Protein 2LUG (pdb70)

B-factor: mean 50.01, std 0.32, range [49.2, 50.64]

Solvent-accessible surface area: 3226 Å² total; per-residue (Å²): 103,97,141,35,207,82,139,56,18,85,86,109,60,51,120,118,64,73,145,83,52,139,200,126,12,67,81,42,16,10,191,37,77,33,178,93

Nearest PDB structures (foldseek):
  2lug-assembly1_A  TM=1.029E+00  e=1.520E-06  Mus musculus
  2p5x-assembly2_B  TM=6.069E-01  e=7.262E+00  Homo sapiens

Foldseek 3Di:
DVLQVDDFDAQVVQVVVVVVPVDRGAFTRHPRGDPD

Secondary structure (DSSP, 8-state):
-B-SSS----HHHHHHHHHH-SSPPPPPB-TTTTT-

Sequence (36 aa):
SQHGRTQDENPVVHFFKNIVTPRTPPPSQGKGRGLSSQHGRTQDENPVVHFFKNIVTPRTPPPSQGKGRGLSSQHGRTQDENPVVHFFKNIVTPRTPPPSQGKGRGLSSQHGRTQDENPVVHFFKNIVTPRTPPPSQGKGRGLSSQHGRTQDENPVVHFFKNIVTPRTPPPSQGKGRGLSSQHGRTQDENPVVHFFKNIVTPRTPPPSQGKGRGLSSQHGRTQDENPVVHFFKNIVTPRTPPPSQGKGRGLSSQHGRTQDENPVVHFFKNIVTPRTPPPSQGKGRGLSSQHGRTQDENPVVHFFKNIVTPRTPPPSQGKGRGLSSQHGRTQDENPVVHFFKNIVTPRTPPPSQGKGRGLS

InterPro domains:
  IPR000548 Myelin basic protein [PF01669] (147-243)
  IPR000548 Myelin basic protein [PR00212] (149-160)
  IPR000548 Myelin basic protein [PR00212] (162-180)
  IPR000548 Myelin basic protein [PR00212] (210-234)
  IPR000548 Myelin basic protein [PS00569] (217-223)
  IPR000548 Myelin basic protein [PTHR11429] (1-240)

Structure (mmCIF, N/CA/C/O backbone):
data_2LUG
#
_entry.id   2LUG
#
loop_
_atom_site.group_PDB
_atom_site.id
_atom_site.type_symbol
_atom_site.label_atom_id
_atom_site.label_alt_id
_atom_site.label_comp_id
_atom_site.label_asym_id
_atom_site.label_entity_id
_atom_site.label_seq_id
_atom_site.pdbx_PDB_ins_code
_atom_site.Cartn_x
_atom_site.Cartn_y
_atom_site.Cartn_z
_atom_site.occupancy
_atom_site.B_iso_or_equiv
_atom_site.auth_seq_id
_atom_site.auth_comp_id
_atom_site.auth_asym_id
_atom_site.auth_atom_id
_atom_site.pdbx_PDB_model_num
ATOM 1 N N . SER A 1 1 ? 0.000 0.000 0.000 1.00 49.53 1 SER A N 1
ATOM 2 C CA . SER A 1 1 ? 0.766 1.240 0.000 1.00 50.07 1 SER A CA 1
ATOM 3 C C . SER A 1 1 ? -0.153 2.455 0.000 1.00 50.51 1 SER A C 1
ATOM 4 O O . SER A 1 1 ? -1.355 2.336 -0.234 1.00 49.49 1 SER A O 1
ATOM 12 N N . GLN A 1 2 ? 0.421 3.625 0.264 1.00 49.53 2 GLN A N 1
ATOM 13 C CA . GLN A 1 2 ? -0.354 4.857 0.343 1.00 50.07 2 GLN A CA 1
ATOM 14 C C . GLN A 1 2 ? -0.242 5.662 -0.945 1.00 50.51 2 GLN A C 1
ATOM 15 O O . GLN A 1 2 ? 0.686 5.469 -1.730 1.00 49.49 2 GLN A O 1
ATOM 29 N N . HIS A 1 3 ? -1.195 6.564 -1.158 1.00 49.53 3 HIS A N 1
ATOM 30 C CA . HIS A 1 3 ? -1.208 7.396 -2.355 1.00 50.07 3 HIS A CA 1
ATOM 31 C C . HIS A 1 3 ? -0.734 8.811 -2.047 1.00 50.51 3 HIS A C 1
ATOM 32 O O . HIS A 1 3 ? -0.990 9.340 -0.966 1.00 49.49 3 HIS A O 1
ATOM 46 N N . GLY A 1 4 ? -0.041 9.419 -3.004 1.00 49.53 4 GLY A N 1
ATOM 47 C CA . GLY A 1 4 ? 0.490 10.765 -2.828 1.00 49.98 4 GLY A CA 1
ATOM 48 C C . GLY A 1 4 ? 1.406 11.151 -3.982 1.00 50.51 4 GLY A C 1
ATOM 49 O O . GLY A 1 4 ? 1.368 10.538 -5.049 1.00 49.49 4 GLY A O 1
ATOM 53 N N . ARG A 1 5 ? 2.229 12.170 -3.762 1.00 49.53 5 ARG A N 1
ATOM 54 C CA . ARG A 1 5 ? 3.204 12.597 -4.759 1.00 50.07 5 ARG A CA 1
ATOM 55 C C . ARG A 1 5 ? 4.614 12.178 -4.366 1.00 50.51 5 ARG A C 1
ATOM 56 O O . ARG A 1 5 ? 5.596 12.654 -4.937 1.00 49.49 5 ARG A O 1
ATOM 77 N N . THR A 1 6 ? 4.709 11.283 -3.388 1.00 49.53 6 THR A N 1
ATOM 78 C CA . THR A 1 6 ? 6.001 10.843 -2.875 1.00 50.07 6 THR A CA 1
ATOM 79 C C . THR A 1 6 ? 6.407 9.505 -3.479 1.00 50.51 6 THR A C 1
ATOM 80 O O . THR A 1 6 ? 5.576 8.613 -3.650 1.00 49.49 6 THR A O 1
ATOM 91 N N . GLN A 1 7 ? 7.689 9.372 -3.800 1.00 49.53 7 GLN A N 1
ATOM 92 C CA . GLN A 1 7 ? 8.199 8.161 -4.432 1.00 50.07 7 GLN A CA 1
ATOM 93 C C . GLN A 1 7 ? 8.061 6.957 -3.508 1.00 50.51 7 GLN A C 1
ATOM 94 O O . GLN A 1 7 ? 8.291 7.058 -2.303 1.00 49.49 7 GLN A O 1
ATOM 108 N N . ASP A 1 8 ? 7.683 5.819 -4.080 1.00 49.53 8 ASP A N 1
ATOM 109 C CA . ASP A 1 8 ? 7.594 4.575 -3.324 1.00 50.07 8 ASP A CA 1
ATOM 110 C C . ASP A 1 8 ? 8.835 4.360 -2.468 1.00 50.51 8 ASP A C 1
ATOM 111 O O . ASP A 1 8 ? 9.922 4.102 -2.986 1.00 49.49 8 ASP A O 1
ATOM 120 N N . GLU A 1 9 ? 8.667 4.469 -1.154 1.00 49.53 9 GLU A N 1
ATOM 121 C CA . GLU A 1 9 ? 9.776 4.293 -0.223 1.00 50.07 9 GLU A CA 1
ATOM 122 C C . GLU A 1 9 ? 10.155 2.824 -0.090 1.00 50.51 9 GLU A C 1
ATOM 123 O O . GLU A 1 9 ? 9.298 1.969 0.132 1.00 49.49 9 GLU A O 1
ATOM 135 N N . ASN A 1 10 ? 11.445 2.537 -0.227 1.00 49.53 10 ASN A N 1
ATOM 136 C CA . ASN A 1 10 ? 11.951 1.181 -0.050 1.00 50.07 10 ASN A CA 1
ATOM 137 C C . ASN A 1 10 ? 12.000 0.799 1.424 1.00 50.51 10 ASN A C 1
ATOM 138 O O . ASN A 1 10 ? 12.202 1.651 2.289 1.00 49.49 10 ASN A O 1
ATOM 149 N N . PRO A 1 11 ? 11.813 -0.486 1.703 1.00 49.71 11 PRO A N 1
ATOM 150 C CA . PRO A 1 11 ? 11.886 -0.992 3.069 1.00 50.02 11 PRO A CA 1
ATOM 151 C C . PRO A 1 11 ? 13.279 -0.796 3.654 1.00 50.51 11 PRO A C 1
ATOM 152 O O . PRO A 1 11 ? 13.440 -0.661 4.867 1.00 49.49 11 PRO A O 1
ATOM 163 N N . VAL A 1 12 ? 14.284 -0.783 2.785 1.00 49.53 12 VAL A N 1
ATOM 164 C CA . VAL A 1 12 ? 15.653 -0.503 3.201 1.00 50.07 12 VAL A CA 1
ATOM 165 C C . VAL A 1 12 ? 15.813 0.951 3.628 1.00 50.51 12 VAL A C 1
ATOM 166 O O . VAL A 1 12 ? 16.471 1.246 4.625 1.00 49.49 12 VAL A O 1
ATOM 179 N N . VAL A 1 13 ? 15.208 1.856 2.866 1.00 49.53 13 VAL A N 1
ATOM 180 C CA . VAL A 1 13 ? 15.188 3.269 3.224 1.00 50.07 13 VAL A CA 1
ATOM 181 C C . VAL A 1 13 ? 14.413 3.499 4.515 1.00 50.51 13 VAL A C 1
ATOM 182 O O . VAL A 1 13 ? 14.810 4.308 5.354 1.00 49.49 13 VAL A O 1
ATOM 195 N N . HIS A 1 14 ? 13.304 2.782 4.670 1.00 49.53 14 HIS A N 1
ATOM 196 C CA . HIS A 1 14 ? 12.522 2.838 5.899 1.00 50.07 14 HIS A CA 1
ATOM 197 C C . HIS A 1 14 ? 13.361 2.436 7.105 1.00 50.51 14 HIS A C 1
ATOM 198 O O . HIS A 1 14 ? 13.322 3.092 8.146 1.00 49.49 14 HIS A O 1
ATOM 212 N N . PHE A 1 15 ? 14.119 1.356 6.958 1.00 49.53 15 PHE A N 1
ATOM 213 C CA . PHE A 1 15 ? 14.996 0.884 8.024 1.00 50.07 15 PHE A CA 1
ATOM 214 C C . PHE A 1 15 ? 16.078 1.909 8.340 1.00 50.51 15 PHE A C 1
ATOM 215 O O . PHE A 1 15 ? 16.388 2.159 9.505 1.00 49.49 15 PHE A O 1
ATOM 232 N N . PHE A 1 16 ? 16.650 2.499 7.296 1.00 49.53 16 PHE A N 1
ATOM 233 C CA . PHE A 1 16 ? 17.618 3.577 7.461 1.00 50.07 16 PHE A CA 1
ATOM 234 C C . PHE A 1 16 ? 17.039 4.714 8.293 1.00 50.51 16 PHE A C 1
ATOM 235 O O . PHE A 1 16 ? 17.670 5.188 9.238 1.00 49.49 16 PHE A O 1
ATOM 252 N N . LYS A 1 17 ? 15.835 5.148 7.937 1.00 49.53 17 LYS A N 1
ATOM 253 C CA . LYS A 1 17 ? 15.176 6.243 8.639 1.00 50.07 17 LYS A CA 1
ATOM 254 C C . LYS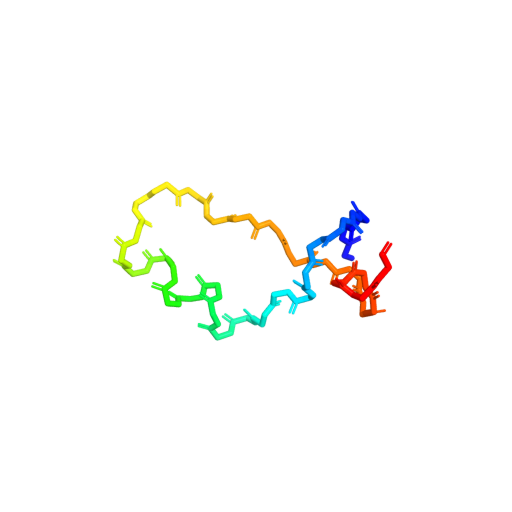 A 1 17 ? 14.857 5.861 10.078 1.00 50.51 17 LYS A C 1
ATOM 255 O O . LYS A 1 17 ? 14.861 6.709 10.971 1.00 49.49 17 LYS A O 1
ATOM 274 N N . ASN A 1 18 ? 14.582 4.580 10.298 1.00 49.53 18 ASN A N 1
ATOM 275 C CA . ASN A 1 18 ? 14.383 4.059 11.646 1.00 50.07 18 ASN A CA 1
ATOM 276 C C . ASN A 1 18 ? 15.630 4.250 12.499 1.00 50.51 18 ASN A C 1
ATOM 277 O O . ASN A 1 18 ? 15.540 4.497 13.702 1.00 49.49 18 ASN A O 1
ATOM 288 N N . ILE A 1 19 ? 16.795 4.133 11.870 1.00 49.53 19 ILE A N 1
ATOM 289 C CA . ILE A 1 19 ? 18.063 4.230 12.582 1.00 50.07 19 ILE A CA 1
ATOM 290 C C . ILE A 1 19 ? 18.405 5.679 12.905 1.00 50.51 19 ILE A C 1
ATOM 291 O O . ILE A 1 19 ? 18.817 5.996 14.021 1.00 49.49 19 ILE A O 1
ATOM 307 N N . VAL A 1 20 ? 18.231 6.556 11.921 1.00 49.53 20 VAL A N 1
ATOM 308 C CA . VAL A 1 20 ? 18.751 7.915 12.006 1.00 50.07 20 VAL A CA 1
ATOM 309 C C . VAL A 1 20 ? 17.682 8.884 12.495 1.00 50.51 20 VAL A C 1
ATOM 310 O O . VAL A 1 20 ? 17.988 9.996 12.925 1.00 49.49 20 VAL A O 1
ATOM 323 N N . THR A 1 21 ? 16.426 8.455 12.426 1.00 49.53 21 THR A N 1
ATOM 324 C CA . THR A 1 21 ? 15.308 9.289 12.852 1.00 50.07 21 THR A CA 1
ATOM 325 C C . THR A 1 21 ? 14.429 8.559 13.860 1.00 50.51 21 THR A C 1
ATOM 326 O O . THR A 1 21 ? 13.875 7.501 13.563 1.00 49.49 21 THR A O 1
ATOM 337 N N . PRO A 1 22 ? 14.306 9.131 15.053 1.00 49.71 22 PRO A N 1
ATOM 338 C CA . PRO A 1 22 ? 13.535 8.511 16.123 1.00 50.02 22 PRO A CA 1
ATOM 339 C C . PRO A 1 22 ? 12.040 8.583 15.839 1.00 50.51 22 PRO A C 1
ATOM 340 O O . PRO A 1 22 ? 11.264 7.765 16.331 1.00 49.49 22 PRO A O 1
ATOM 351 N N . ARG A 1 23 ? 11.642 9.568 15.041 1.00 49.53 23 ARG A N 1
ATOM 352 C CA . ARG A 1 23 ? 10.249 9.712 14.637 1.00 50.07 23 ARG A CA 1
ATOM 353 C C . ARG A 1 23 ? 9.877 8.696 13.566 1.00 50.51 23 ARG A C 1
ATOM 354 O O . ARG A 1 23 ? 10.661 8.424 12.656 1.00 49.49 23 ARG A O 1
ATOM 375 N N . THR A 1 24 ? 8.677 8.136 13.678 1.00 49.53 24 THR A N 1
ATOM 376 C CA . THR A 1 24 ? 8.221 7.109 12.750 1.00 50.07 24 THR A CA 1
ATOM 377 C C . THR A 1 24 ? 8.271 7.606 11.311 1.00 50.51 24 THR A C 1
ATOM 378 O O . THR A 1 24 ? 7.584 8.562 10.949 1.00 49.49 24 THR A O 1
ATOM 389 N N . PRO A 1 25 ? 9.088 6.952 10.492 1.00 49.71 25 PRO A N 1
ATOM 390 C CA . PRO A 1 25 ? 9.207 7.307 9.083 1.00 50.02 25 PRO A CA 1
ATOM 391 C C . PRO A 1 25 ? 7.867 7.182 8.369 1.00 50.51 25 PRO A C 1
ATOM 392 O O . PRO A 1 25 ? 6.983 6.448 8.812 1.00 49.49 25 PRO A O 1
ATOM 403 N N . PRO A 1 26 ? 7.723 7.902 7.262 1.00 49.71 26 PRO A N 1
ATOM 404 C CA . PRO A 1 26 ? 6.490 7.874 6.485 1.00 50.02 26 PRO A CA 1
ATOM 405 C C . PRO A 1 26 ? 6.280 6.513 5.833 1.00 50.51 26 PRO A C 1
ATOM 406 O O . PRO A 1 26 ? 7.236 5.776 5.590 1.00 49.49 26 PRO A O 1
ATOM 417 N N . PRO A 1 27 ? 5.024 6.184 5.553 1.00 49.71 27 PRO A N 1
ATOM 418 C CA . PRO A 1 27 ? 4.683 4.897 4.959 1.00 50.02 27 PRO A CA 1
ATOM 419 C C . PRO A 1 27 ? 5.103 4.837 3.496 1.00 50.51 27 PRO A C 1
ATOM 420 O O . PRO A 1 27 ? 5.283 5.869 2.849 1.00 49.49 27 PRO A O 1
ATOM 431 N N . SER A 1 28 ? 5.257 3.622 2.979 1.00 49.53 28 SER A N 1
ATOM 432 C CA . SER A 1 28 ? 5.621 3.425 1.581 1.00 50.07 28 SER A CA 1
ATOM 433 C C . SER A 1 28 ? 4.487 3.839 0.653 1.00 50.51 28 SER A C 1
ATOM 434 O O . SER A 1 28 ? 3.312 3.650 0.970 1.00 49.49 28 SER A O 1
ATOM 442 N N . GLN A 1 29 ? 4.844 4.405 -0.495 1.00 49.53 29 GLN A N 1
ATOM 443 C CA . GLN A 1 29 ? 3.856 4.909 -1.441 1.00 50.07 29 GLN A CA 1
ATOM 444 C C . GLN A 1 29 ? 3.716 3.980 -2.639 1.00 50.51 29 GLN A C 1
ATOM 445 O O . GLN A 1 29 ? 4.588 3.151 -2.899 1.00 49.49 29 GLN A O 1
ATOM 459 N N . GLY A 1 30 ? 2.614 4.122 -3.367 1.00 49.53 30 GLY A N 1
ATOM 460 C CA . GLY A 1 30 ? 2.387 3.340 -4.576 1.00 49.98 30 GLY A CA 1
ATOM 461 C C . GLY A 1 30 ? 3.482 3.588 -5.606 1.00 50.51 30 GLY A C 1
ATOM 462 O O . GLY A 1 30 ? 4.034 4.686 -5.687 1.00 49.49 30 GLY A O 1
ATOM 466 N N . LYS A 1 31 ? 3.793 2.562 -6.390 1.00 49.53 31 LYS A N 1
ATOM 467 C CA . LYS A 1 31 ? 4.812 2.671 -7.427 1.00 50.07 31 LYS A CA 1
ATOM 468 C C . LYS A 1 31 ? 4.391 3.656 -8.511 1.00 50.51 31 LYS A C 1
ATOM 469 O O . LYS A 1 31 ? 3.352 3.486 -9.148 1.00 49.49 31 LYS A O 1
ATOM 488 N N . GLY A 1 32 ? 5.205 4.686 -8.715 1.00 49.53 32 GLY A N 1
ATOM 489 C CA . GLY A 1 32 ? 4.940 5.679 -9.750 1.00 49.98 32 GLY A CA 1
ATOM 490 C C . GLY A 1 32 ? 4.329 6.942 -9.158 1.00 50.51 32 GLY A C 1
ATOM 491 O O . GLY A 1 32 ? 4.119 7.930 -9.862 1.00 49.49 32 GLY A O 1
ATOM 495 N N . ARG A 1 33 ? 4.044 6.904 -7.861 1.00 49.53 33 ARG A N 1
ATOM 496 C CA . ARG A 1 33 ? 3.465 8.050 -7.170 1.00 50.07 33 ARG A CA 1
ATOM 497 C C . ARG A 1 33 ? 4.452 9.208 -7.102 1.00 50.51 33 ARG A C 1
ATOM 498 O O . ARG A 1 33 ? 4.055 10.373 -7.070 1.00 49.49 33 ARG A O 1
ATOM 519 N N . GLY A 1 34 ? 5.740 8.882 -7.079 1.00 49.53 34 GLY A N 1
ATOM 520 C CA . GLY A 1 34 ? 6.787 9.896 -7.057 1.00 49.98 34 GLY A CA 1
ATOM 521 C C . GLY A 1 34 ? 6.785 10.718 -8.339 1.00 50.51 34 GLY A C 1
ATOM 522 O O . GLY A 1 34 ? 7.022 11.926 -8.313 1.00 49.49 34 GLY A O 1
ATOM 526 N N . LEU A 1 35 ? 6.516 10.057 -9.460 1.00 49.53 35 LEU A N 1
ATOM 527 C CA . LEU A 1 35 ? 6.466 10.730 -10.752 1.00 50.07 35 LEU A CA 1
ATOM 528 C C . LEU A 1 35 ? 5.134 11.443 -10.950 1.00 50.51 35 LEU A C 1
ATOM 529 O O . LEU A 1 35 ? 5.068 12.482 -11.607 1.00 49.49 35 LEU A O 1
ATOM 545 N N . SER A 1 36 ? 4.076 10.879 -10.379 1.00 49.53 36 SER A N 1
ATOM 546 C CA . SER A 1 36 ? 2.750 11.480 -10.459 1.00 50.07 36 SER A CA 1
ATOM 547 C C . SER A 1 36 ? 2.738 12.872 -9.839 1.00 50.51 36 SER A C 1
ATOM 548 O O . SER A 1 36 ? 1.705 13.541 -9.813 1.00 49.49 36 SER A O 1
ATOM 556 N N . SER A 1 1 ? 9.216 12.176 13.462 1.00 49.53 1 SER A N 2
ATOM 557 C CA . SER A 1 1 ? 9.447 11.390 12.257 1.00 50.07 1 SER A CA 2
ATOM 558 C C . SER A 1 1 ? 8.296 10.427 11.998 1.00 50.51 1 SER A C 2
ATOM 559 O O . SER A 1 1 ? 8.082 9.481 12.755 1.00 49.49 1 SER A O 2
ATOM 567 N N . GLN A 1 2 ? 7.556 10.674 10.921 1.00 49.53 2 GLN A N 2
ATOM 568 C CA . GLN A 1 2 ? 6.432 9.822 10.553 1.00 50.07 2 GLN A CA 2
ATOM 569 C C . GLN A 1 2 ? 6.830 8.817 9.481 1.00 50.51 2 GLN A C 2
ATOM 570 O O . GLN A 1 2 ? 7.814 9.013 8.767 1.00 49.49 2 GLN A O 2
ATOM 584 N N . HIS A 1 3 ? 6.059 7.740 9.370 1.00 49.53 3 HIS A N 2
ATOM 585 C CA . HIS A 1 3 ? 6.370 6.669 8.431 1.00 50.07 3 HIS A CA 2
ATOM 586 C C . HIS A 1 3 ? 6.246 7.146 6.991 1.00 50.51 3 HIS A C 2
ATOM 587 O O . HIS A 1 3 ? 5.298 7.848 6.639 1.00 49.49 3 HIS A O 2
ATOM 601 N N . GLY A 1 4 ? 7.209 6.762 6.160 1.00 49.53 4 GLY A N 2
ATOM 602 C CA . GLY A 1 4 ? 7.240 7.197 4.769 1.00 49.98 4 GLY A CA 2
ATOM 603 C C . GLY A 1 4 ? 6.294 6.368 3.911 1.00 50.51 4 GLY A C 2
ATOM 604 O O . GLY A 1 4 ? 5.431 5.660 4.428 1.00 49.49 4 GLY A O 2
ATOM 608 N N . ARG A 1 5 ? 6.460 6.462 2.596 1.00 49.53 5 ARG A N 2
ATOM 609 C CA . ARG A 1 5 ? 5.588 5.760 1.661 1.00 50.07 5 ARG A CA 2
ATOM 610 C C . ARG A 1 5 ? 6.223 4.461 1.184 1.00 50.51 5 ARG A C 2
ATOM 611 O O . ARG A 1 5 ? 7.358 4.451 0.710 1.00 49.49 5 ARG A O 2
ATOM 632 N N . THR A 1 6 ? 5.484 3.364 1.314 1.00 49.53 6 THR A N 2
ATOM 633 C CA . THR A 1 6 ? 6.016 2.041 1.008 1.00 50.07 6 THR A CA 2
ATOM 634 C C . THR A 1 6 ? 6.066 1.802 -0.495 1.00 50.51 6 THR A C 2
ATOM 635 O O . THR A 1 6 ? 6.758 0.899 -0.967 1.00 49.49 6 THR A O 2
ATOM 646 N N . GLN A 1 7 ? 5.329 2.615 -1.245 1.00 49.53 7 GLN A N 2
ATOM 647 C CA . GLN A 1 7 ? 5.279 2.485 -2.696 1.00 50.07 7 GLN A CA 2
ATOM 648 C C . GLN A 1 7 ? 6.437 3.222 -3.355 1.00 50.51 7 GLN A C 2
ATOM 649 O O . GLN A 1 7 ? 6.984 2.767 -4.360 1.00 49.49 7 GLN A O 2
ATOM 663 N N . ASP A 1 8 ? 6.806 4.365 -2.785 1.00 49.53 8 ASP A N 2
ATOM 664 C CA . ASP A 1 8 ? 7.865 5.194 -3.347 1.00 50.07 8 ASP A CA 2
ATOM 665 C C . ASP A 1 8 ? 9.206 4.895 -2.690 1.00 50.51 8 ASP A C 2
ATOM 66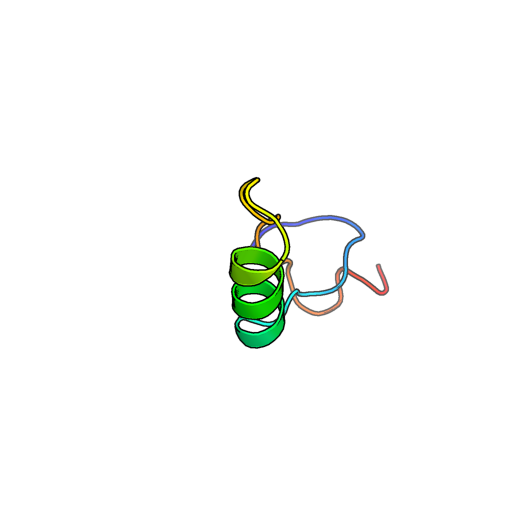6 O O . ASP A 1 8 ? 10.255 4.991 -3.327 1.00 49.49 8 ASP A O 2
ATOM 675 N N . GLU A 1 9 ? 9.165 4.536 -1.412 1.00 49.53 9 GLU A N 2
ATOM 676 C CA . GLU A 1 9 ? 10.382 4.310 -0.640 1.00 50.07 9 GLU A CA 2
ATOM 677 C C . GLU A 1 9 ? 10.562 2.832 -0.317 1.00 50.51 9 GLU A C 2
ATOM 678 O O . GLU A 1 9 ? 9.612 2.152 0.071 1.00 49.49 9 GLU A O 2
ATOM 690 N N . ASN A 1 10 ? 11.787 2.342 -0.477 1.00 49.53 10 ASN A N 2
ATOM 691 C CA . ASN A 1 10 ? 12.107 0.958 -0.147 1.00 50.07 10 ASN A CA 2
ATOM 692 C C . ASN A 1 10 ? 12.027 0.717 1.354 1.00 50.51 10 ASN A C 2
ATOM 693 O O . ASN A 1 10 ? 12.269 1.624 2.152 1.00 49.49 10 ASN A O 2
ATOM 704 N N . PRO A 1 11 ? 11.687 -0.510 1.735 1.00 49.71 11 PRO A N 2
ATOM 705 C CA . PRO A 1 11 ? 11.679 -0.902 3.139 1.00 50.02 11 PRO A CA 2
ATOM 706 C C . PRO A 1 11 ? 13.071 -0.800 3.748 1.00 50.51 11 PRO A C 2
ATOM 707 O O . PRO A 1 11 ? 13.220 -0.648 4.960 1.00 49.49 11 PRO A O 2
ATOM 718 N N . VAL A 1 12 ? 14.091 -0.885 2.900 1.00 49.53 12 VAL A N 2
ATOM 719 C CA . VAL A 1 12 ? 15.465 -0.659 3.328 1.00 50.07 12 VAL A CA 2
ATOM 720 C C . VAL A 1 12 ? 15.698 0.805 3.682 1.00 50.51 12 VAL A C 2
ATOM 721 O O . VAL A 1 12 ? 16.387 1.116 4.654 1.00 49.49 12 VAL A O 2
ATOM 734 N N . VAL A 1 13 ? 15.119 1.700 2.889 1.00 49.53 13 VAL A N 2
ATOM 735 C CA . VAL A 1 13 ? 15.165 3.127 3.181 1.00 50.07 13 VAL A CA 2
ATOM 736 C C . VAL A 1 13 ? 14.468 3.442 4.499 1.00 50.51 13 VAL A C 2
ATOM 737 O O . VAL A 1 13 ? 14.964 4.233 5.301 1.00 49.49 13 VAL A O 2
ATOM 750 N N . HIS A 1 14 ? 13.315 2.818 4.716 1.00 49.53 14 HIS A N 2
ATOM 751 C CA . HIS A 1 14 ? 12.586 2.972 5.969 1.00 50.07 14 HIS A CA 2
ATOM 752 C C . HIS A 1 14 ? 13.395 2.445 7.146 1.00 50.51 14 HIS A C 2
ATOM 753 O O . HIS A 1 14 ? 13.403 3.042 8.223 1.00 49.49 14 HIS A O 2
ATOM 767 N N . PHE A 1 15 ? 14.077 1.325 6.935 1.00 49.53 15 PHE A N 2
ATOM 768 C CA . PHE A 1 15 ? 14.979 0.775 7.940 1.00 50.07 15 PHE A CA 2
ATOM 769 C C . PHE A 1 15 ? 16.071 1.772 8.305 1.00 50.51 15 PHE A C 2
ATOM 770 O O . PHE A 1 15 ? 16.383 1.965 9.480 1.00 49.49 15 PHE A O 2
ATOM 787 N N . PHE A 1 16 ? 16.651 2.405 7.290 1.00 49.53 16 PHE A N 2
ATOM 788 C CA . PHE A 1 16 ? 17.686 3.409 7.503 1.00 50.07 16 PHE A CA 2
ATOM 789 C C . PHE A 1 16 ? 17.138 4.615 8.254 1.00 50.51 16 PHE A C 2
ATOM 790 O O . PHE A 1 16 ? 17.824 5.200 9.093 1.00 49.49 16 PHE A O 2
ATOM 807 N N . LYS A 1 17 ? 15.898 4.983 7.949 1.00 49.53 17 LYS A N 2
ATOM 808 C CA . LYS A 1 17 ? 15.241 6.097 8.622 1.00 50.07 17 LYS A CA 2
ATOM 809 C C . LYS A 1 17 ? 14.898 5.743 10.063 1.00 50.51 17 LYS A C 2
ATOM 810 O O . LYS A 1 17 ? 14.836 6.617 10.929 1.00 49.49 17 LYS A O 2
ATOM 829 N N . ASN A 1 18 ? 14.673 4.458 10.315 1.00 49.53 18 ASN A N 2
ATOM 830 C CA . ASN A 1 18 ? 14.402 3.978 11.664 1.00 50.07 18 ASN A CA 2
ATOM 831 C C . ASN A 1 18 ? 15.673 3.944 12.502 1.00 50.51 18 ASN A C 2
ATOM 832 O O . ASN A 1 18 ? 15.625 3.734 13.715 1.00 49.49 18 ASN A O 2
ATOM 843 N N . ILE A 1 19 ? 16.812 4.152 11.850 1.00 49.53 19 ILE A N 2
ATOM 844 C CA . ILE A 1 19 ? 18.091 4.229 12.546 1.00 50.07 19 ILE A CA 2
ATOM 845 C C . ILE A 1 19 ? 18.411 5.661 12.954 1.00 50.51 19 ILE A C 2
ATOM 846 O O . ILE A 1 19 ? 18.828 5.917 14.084 1.00 49.49 19 ILE A O 2
ATOM 862 N N . VAL A 1 20 ? 18.212 6.594 12.029 1.00 49.53 20 VAL A N 2
ATOM 863 C CA . VAL A 1 20 ? 18.624 7.977 12.234 1.00 50.07 20 VAL A CA 2
ATOM 864 C C . VAL A 1 20 ? 17.535 8.778 12.935 1.00 50.51 20 VAL A C 2
ATOM 865 O O . VAL A 1 20 ? 17.803 9.825 13.524 1.00 49.49 20 VAL A O 2
ATOM 878 N N . THR A 1 21 ? 16.305 8.280 12.867 1.00 49.53 21 THR A N 2
ATOM 879 C CA . THR A 1 21 ? 15.208 8.840 13.648 1.00 50.07 21 THR A CA 2
ATOM 880 C C . THR A 1 21 ? 14.477 7.754 14.427 1.00 50.51 21 THR A C 2
ATOM 881 O O . THR A 1 21 ? 14.614 6.567 14.133 1.00 49.49 21 THR A O 2
ATOM 892 N N . PRO A 1 22 ? 13.699 8.168 15.421 1.00 49.71 22 PRO A N 2
ATOM 893 C CA . PRO A 1 22 ? 12.921 7.233 16.225 1.00 50.02 22 PRO A CA 2
ATOM 894 C C . PRO A 1 22 ? 12.052 6.342 15.348 1.00 50.51 22 PRO A C 2
ATOM 895 O O . PRO A 1 22 ? 11.580 6.764 14.292 1.00 49.49 22 PRO A O 2
ATOM 906 N N . ARG A 1 23 ? 11.844 5.106 15.790 1.00 49.53 23 ARG A N 2
ATOM 907 C CA . ARG A 1 23 ? 11.081 4.134 15.016 1.00 50.07 23 ARG A CA 2
ATOM 908 C C . ARG A 1 23 ? 9.801 4.750 14.466 1.00 50.51 23 ARG A C 2
ATOM 909 O O . ARG A 1 23 ? 9.034 5.371 15.201 1.00 49.49 23 ARG A O 2
ATOM 930 N N . THR A 1 24 ? 9.576 4.574 13.167 1.00 49.53 24 THR A N 2
ATOM 931 C CA . THR A 1 24 ? 8.353 5.048 12.531 1.00 50.07 24 THR A CA 2
ATOM 932 C C . THR A 1 24 ? 7.220 4.045 12.700 1.00 50.51 24 THR A C 2
ATOM 933 O O . THR A 1 24 ? 7.457 2.850 12.876 1.00 49.49 24 THR A O 2
ATOM 944 N N . PRO A 1 25 ? 5.987 4.538 12.647 1.00 49.71 25 PRO A N 2
ATOM 945 C CA . PRO A 1 25 ? 4.814 3.692 12.834 1.00 50.02 25 PRO A CA 2
ATOM 946 C C . PRO A 1 25 ? 4.577 2.804 11.619 1.00 50.51 25 PRO A C 2
ATOM 947 O O . PRO A 1 25 ? 5.177 3.006 10.563 1.00 49.49 25 PRO A O 2
ATOM 958 N N . PRO A 1 26 ? 3.697 1.822 11.774 1.00 49.71 26 PRO A N 2
ATOM 959 C CA . PRO A 1 26 ? 3.313 0.954 10.666 1.00 50.02 26 PRO A CA 2
ATOM 960 C C . PRO A 1 26 ? 2.731 1.760 9.512 1.00 50.51 26 PRO A C 2
ATOM 961 O O . PRO A 1 26 ? 2.277 2.888 9.698 1.00 49.49 26 PRO A O 2
ATOM 972 N N . PRO A 1 27 ? 2.745 1.172 8.321 1.00 49.71 27 PRO A N 2
ATOM 973 C CA . PRO A 1 27 ? 2.137 1.797 7.152 1.00 50.02 27 PRO A CA 2
ATOM 974 C C . PRO A 1 27 ? 0.697 2.205 7.431 1.00 50.51 27 PRO A C 2
ATOM 975 O O . PRO A 1 27 ? -0.020 1.524 8.165 1.00 49.49 27 PRO A O 2
ATOM 986 N N . SER A 1 28 ? 0.279 3.322 6.845 1.00 49.53 28 SER A N 2
ATOM 987 C CA . SER A 1 28 ? -1.069 3.837 7.051 1.00 50.07 28 SER A CA 2
ATOM 988 C C . SER A 1 28 ? -2.006 3.392 5.935 1.00 50.51 28 SER A C 2
ATOM 989 O O . SER A 1 28 ? -1.693 3.536 4.753 1.00 49.49 28 SER A O 2
ATOM 997 N N . GLN A 1 29 ? -3.157 2.850 6.317 1.00 49.53 29 GLN A N 2
ATOM 998 C CA . GLN A 1 29 ? -4.126 2.349 5.350 1.00 50.07 29 GLN A CA 2
ATOM 999 C C . GLN A 1 29 ? -4.864 3.492 4.666 1.00 50.51 29 GLN A C 2
ATOM 1000 O O . GLN A 1 29 ? -5.475 4.333 5.327 1.00 49.49 29 GLN A O 2
ATOM 1014 N N . GLY A 1 30 ? -4.806 3.518 3.340 1.00 49.53 30 GLY A N 2
ATOM 1015 C CA . GLY A 1 30 ? -5.549 4.500 2.558 1.00 49.98 30 GLY A CA 2
ATOM 1016 C C . GLY A 1 30 ? -4.802 5.825 2.484 1.00 50.51 30 GLY A C 2
ATOM 1017 O O . GLY A 1 30 ? -5.400 6.873 2.241 1.00 49.49 30 GLY A O 2
ATOM 1021 N N . LYS A 1 31 ? -3.491 5.773 2.694 1.00 49.53 31 LYS A N 2
ATOM 1022 C CA . LYS A 1 31 ? -2.661 6.971 2.660 1.00 50.07 31 LYS A CA 2
ATOM 1023 C C . LYS A 1 31 ? -1.590 6.868 1.582 1.00 50.51 31 LYS A C 2
ATOM 1024 O O . LYS A 1 31 ? -0.580 7.572 1.627 1.00 49.49 31 LYS A O 2
ATOM 1043 N N . GLY A 1 32 ? -1.815 5.987 0.613 1.00 49.53 32 GLY A N 2
ATOM 1044 C CA . GLY A 1 32 ? -0.910 5.847 -0.520 1.00 49.98 32 GLY A CA 2
ATOM 1045 C C . GLY A 1 32 ? 0.100 4.732 -0.285 1.00 50.51 32 GLY A C 2
ATOM 1046 O O . GLY A 1 32 ? 0.917 4.425 -1.154 1.00 49.49 32 GLY A O 2
ATOM 1050 N N . ARG A 1 33 ? 0.041 4.127 0.898 1.00 49.53 33 ARG A N 2
ATOM 1051 C CA . ARG A 1 33 ? 0.976 3.070 1.265 1.00 50.07 33 ARG A CA 2
ATOM 1052 C C . ARG A 1 33 ? 0.571 1.738 0.647 1.00 50.51 33 ARG A C 2
ATOM 1053 O O . ARG A 1 33 ? 1.409 0.865 0.424 1.00 49.49 33 ARG A O 2
ATOM 1074 N N . GLY A 1 34 ? -0.721 1.587 0.373 1.00 49.53 34 GLY A N 2
ATOM 1075 C CA . GLY A 1 34 ? -1.229 0.392 -0.290 1.00 49.98 34 GLY A CA 2
ATOM 1076 C C . GLY A 1 34 ? -1.502 -0.721 0.713 1.00 50.51 34 GLY A C 2
ATOM 1077 O O . GLY A 1 34 ? -1.653 -1.884 0.339 1.00 49.49 34 GLY A O 2
ATOM 1081 N N . LEU A 1 35 ? -1.564 -0.358 1.990 1.00 49.53 35 LEU A N 2
ATOM 1082 C CA . LEU A 1 35 ? -1.824 -1.325 3.050 1.00 50.07 35 LEU A CA 2
ATOM 1083 C C . LEU A 1 35 ? -3.241 -1.876 2.958 1.00 50.51 35 LEU A C 2
ATOM 1084 O O . LEU A 1 35 ? -4.214 -1.123 3.008 1.00 49.49 35 LEU A O 2
ATOM 1100 N N . SER A 1 36 ? -3.352 -3.193 2.822 1.00 49.53 36 SER A N 2
ATOM 1101 C CA . SER A 1 36 ? -4.650 -3.847 2.722 1.00 50.07 36 SER A CA 2
ATOM 1102 C C . SER A 1 36 ? -5.354 -3.886 4.072 1.00 50.51 36 SER A C 2
ATOM 1103 O O . SER A 1 36 ? -6.466 -4.401 4.189 1.00 49.49 36 SER A O 2
ATOM 1111 N N . SER A 1 1 ? 1.871 4.626 11.601 1.00 49.53 1 SER A N 3
ATOM 1112 C CA . SER A 1 1 ? 2.398 5.604 10.658 1.00 50.07 1 SER A CA 3
ATOM 1113 C C . SER A 1 1 ? 1.370 5.945 9.587 1.00 50.51 1 SER A C 3
ATOM 1114 O O . SER A 1 1 ? 0.621 5.080 9.134 1.00 49.49 1 SER A O 3
ATOM 1122 N N . GLN A 1 2 ? 1.341 7.212 9.184 1.00 49.53 2 GLN A N 3
ATOM 1123 C CA . GLN A 1 2 ? 0.406 7.669 8.161 1.00 50.07 2 GLN A CA 3
ATOM 1124 C C . GLN A 1 2 ? 0.735 7.060 6.804 1.00 50.51 2 GLN A C 3
ATOM 1125 O O . GLN A 1 2 ? 1.768 7.367 6.209 1.00 49.49 2 GLN A O 3
ATOM 1139 N N . HIS A 1 3 ? -0.149 6.195 6.320 1.00 49.53 3 HIS A N 3
ATOM 1140 C CA . HIS A 1 3 ? 0.036 5.556 5.022 1.00 50.07 3 HIS A CA 3
ATOM 1141 C C . HIS A 1 3 ? -0.228 6.533 3.884 1.00 50.51 3 HIS A C 3
ATOM 1142 O O . HIS A 1 3 ? -1.300 7.130 3.802 1.00 49.49 3 HIS A O 3
ATOM 1156 N N . GLY A 1 4 ? 0.758 6.690 3.007 1.00 49.53 4 GLY A N 3
ATOM 1157 C CA . GLY A 1 4 ? 0.647 7.620 1.890 1.00 49.98 4 GLY A CA 3
ATOM 1158 C C . GLY A 1 4 ? 0.169 6.912 0.628 1.00 50.51 4 GLY A C 3
ATOM 1159 O O . GLY A 1 4 ? -0.526 5.898 0.700 1.00 49.49 4 GLY A O 3
ATOM 1163 N N . ARG A 1 5 ? 0.546 7.451 -0.526 1.00 49.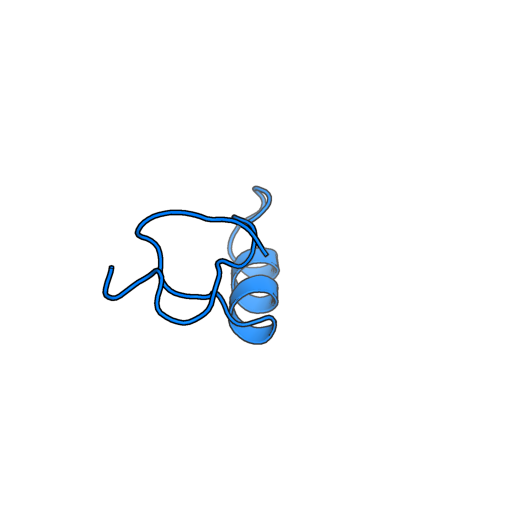53 5 ARG A N 3
ATOM 1164 C CA . ARG A 1 5 ? 0.169 6.863 -1.805 1.00 50.07 5 ARG A CA 3
ATOM 1165 C C . ARG A 1 5 ? 1.139 5.762 -2.213 1.00 50.51 5 ARG A C 3
ATOM 1166 O O . ARG A 1 5 ? 2.339 5.850 -1.950 1.00 49.49 5 ARG A O 3
ATOM 1187 N N . THR A 1 6 ? 0.614 4.726 -2.857 1.00 49.53 6 THR A N 3
ATOM 1188 C CA . THR A 1 6 ? 1.428 3.589 -3.272 1.00 50.07 6 THR A CA 3
ATOM 1189 C C . THR A 1 6 ? 2.088 3.847 -4.620 1.00 50.51 6 THR A C 3
ATOM 1190 O O . THR A 1 6 ? 1.568 4.600 -5.443 1.00 49.49 6 THR A O 3
ATOM 1201 N N . GLN A 1 7 ? 3.238 3.218 -4.840 1.00 49.53 7 GLN A N 3
ATOM 1202 C CA . GLN A 1 7 ? 3.887 2.423 -3.804 1.00 50.07 7 GLN A CA 3
ATOM 1203 C C . GLN A 1 7 ? 4.729 3.297 -2.884 1.00 50.51 7 GLN A C 3
ATOM 1204 O O . GLN A 1 7 ? 5.307 4.295 -3.317 1.00 49.49 7 GLN A O 3
ATOM 1218 N N . ASP A 1 8 ? 4.797 2.917 -1.613 1.00 49.53 8 ASP A N 3
ATOM 1219 C CA . ASP A 1 8 ? 5.593 3.650 -0.636 1.00 50.07 8 ASP A CA 3
ATOM 1220 C C . ASP A 1 8 ? 7.080 3.370 -0.814 1.00 50.51 8 ASP A C 3
ATOM 1221 O O . ASP A 1 8 ? 7.468 2.514 -1.607 1.00 49.49 8 ASP A O 3
ATOM 1230 N N . GLU A 1 9 ? 7.907 4.099 -0.073 1.00 49.53 9 GLU A N 3
ATOM 1231 C CA . GLU A 1 9 ? 9.354 3.943 -0.160 1.00 50.07 9 GLU A CA 3
ATOM 1232 C C . GLU A 1 9 ? 9.784 2.547 0.269 1.00 50.51 9 GLU A C 3
ATOM 1233 O O . GLU A 1 9 ? 9.048 1.847 0.964 1.00 49.49 9 GLU A O 3
ATOM 1245 N N . ASN A 1 10 ? 10.981 2.148 -0.146 1.00 49.53 10 ASN A N 3
ATOM 1246 C CA . ASN A 1 10 ? 11.480 0.806 0.129 1.00 50.07 10 ASN A CA 3
ATOM 1247 C C . ASN A 1 10 ? 11.658 0.579 1.624 1.00 50.51 10 ASN A C 3
ATOM 1248 O O . ASN A 1 10 ? 11.978 1.507 2.368 1.00 49.49 10 ASN A O 3
ATOM 1259 N N . PRO A 1 11 ? 11.448 -0.658 2.060 1.00 49.71 11 PRO A N 3
ATOM 1260 C CA . PRO A 1 11 ? 11.640 -1.021 3.459 1.00 50.02 11 PRO A CA 3
ATOM 1261 C C . PRO A 1 11 ? 13.089 -0.826 3.885 1.00 50.51 11 PRO A C 3
ATOM 1262 O O . PRO A 1 11 ? 13.379 -0.628 5.064 1.00 49.49 11 PRO A O 3
ATOM 1273 N N . VAL A 1 12 ? 13.998 -0.883 2.917 1.00 49.53 12 VAL A N 3
ATOM 1274 C CA . VAL A 1 12 ? 15.407 -0.604 3.171 1.00 50.07 12 VAL A CA 3
ATOM 1275 C C . VAL A 1 12 ? 15.629 0.871 3.475 1.00 50.51 12 VAL A C 3
ATOM 1276 O O . VAL A 1 12 ? 16.420 1.221 4.352 1.00 49.49 12 VAL A O 3
ATOM 1289 N N . VAL A 1 13 ? 14.930 1.733 2.746 1.00 49.53 13 VAL A N 3
ATOM 1290 C CA . VAL A 1 13 ? 14.968 3.167 3.009 1.00 50.07 13 VAL A CA 3
ATOM 1291 C C . VAL A 1 13 ? 14.421 3.488 4.394 1.00 50.51 13 VAL A C 3
ATOM 1292 O O . VAL A 1 13 ? 14.954 4.344 5.100 1.00 49.49 13 VAL A O 3
ATOM 1305 N N . HIS A 1 14 ? 13.355 2.795 4.779 1.00 49.53 14 HIS A N 3
ATOM 1306 C CA . HIS A 1 14 ? 12.733 3.006 6.081 1.00 50.07 14 HIS A CA 3
ATOM 1307 C C . HIS A 1 14 ? 13.588 2.426 7.200 1.00 50.51 14 HIS A C 3
ATOM 1308 O O . HIS A 1 14 ? 13.568 2.918 8.329 1.00 49.49 14 HIS A O 3
ATOM 1322 N N . PHE A 1 15 ? 14.340 1.378 6.881 1.00 49.53 15 PHE A N 3
ATOM 1323 C CA . PHE A 1 15 ? 15.319 0.826 7.810 1.00 50.07 15 PHE A CA 3
ATOM 1324 C C . PHE A 1 15 ? 16.362 1.867 8.194 1.00 50.51 15 PHE A C 3
ATOM 1325 O O . PHE A 1 15 ? 16.637 2.077 9.375 1.00 49.49 15 PHE A O 3
ATOM 1342 N N . PHE A 1 16 ? 16.939 2.517 7.189 1.00 49.53 16 PHE A N 3
ATOM 1343 C CA . PHE A 1 16 ? 17.851 3.631 7.421 1.00 50.07 16 PHE A CA 3
ATOM 1344 C C . PHE A 1 16 ? 17.194 4.713 8.266 1.00 50.51 16 PHE A C 3
ATOM 1345 O O . PHE A 1 16 ? 17.763 5.171 9.258 1.00 49.49 16 PHE A O 3
ATOM 1362 N N . LYS A 1 17 ? 15.993 5.120 7.869 1.00 49.53 17 LYS A N 3
ATOM 1363 C CA . LYS A 1 17 ? 15.281 6.191 8.557 1.00 50.07 17 LYS A CA 3
ATOM 1364 C C . LYS A 1 17 ? 14.919 5.786 9.980 1.00 50.51 17 LYS A C 3
ATOM 1365 O O . LYS A 1 17 ? 14.840 6.628 10.874 1.00 49.49 17 LYS A O 3
ATOM 1384 N N . ASN A 1 18 ? 14.701 4.491 10.183 1.00 49.53 18 ASN A N 3
ATOM 1385 C CA . ASN A 1 18 ? 14.405 3.963 11.511 1.00 50.07 18 ASN A CA 3
ATOM 1386 C C . ASN A 1 18 ? 15.598 4.122 12.445 1.00 50.51 18 ASN A C 3
ATOM 1387 O O . ASN A 1 18 ? 15.434 4.271 13.656 1.00 49.49 18 ASN A O 3
ATOM 1398 N N . ILE A 1 19 ? 16.798 4.091 11.875 1.00 49.53 19 ILE A N 3
ATOM 1399 C CA . ILE A 1 19 ? 18.020 4.223 12.657 1.00 50.07 19 ILE A CA 3
ATOM 1400 C C . ILE A 1 19 ? 18.295 5.678 13.012 1.00 50.51 19 ILE A C 3
ATOM 1401 O O . ILE A 1 19 ? 18.631 5.997 14.152 1.00 49.49 19 ILE A O 3
ATOM 1417 N N . VAL A 1 20 ? 18.147 6.559 12.028 1.00 49.53 20 VAL A N 3
ATOM 1418 C CA . VAL A 1 20 ? 18.569 7.948 12.173 1.00 50.07 20 VAL A CA 3
ATOM 1419 C C . VAL A 1 20 ? 17.430 8.819 12.686 1.00 50.51 20 VAL A C 3
ATOM 1420 O O . VAL A 1 20 ? 17.651 9.940 13.143 1.00 49.49 20 VAL A O 3
ATOM 1433 N N . THR A 1 21 ? 16.210 8.297 12.607 1.00 49.53 21 THR A N 3
ATOM 1434 C CA . THR A 1 21 ? 15.037 9.014 13.090 1.00 50.07 21 THR A CA 3
ATOM 1435 C C . THR A 1 21 ? 14.236 8.166 14.070 1.00 50.51 21 THR A C 3
ATOM 1436 O O . THR A 1 21 ? 13.832 7.048 13.750 1.00 49.49 21 THR A O 3
ATOM 1447 N N . PRO A 1 22 ? 14.010 8.704 15.263 1.00 49.71 22 PRO A N 3
ATOM 1448 C CA . PRO A 1 22 ? 13.348 7.958 16.326 1.00 50.02 22 PRO A CA 3
ATOM 1449 C C . PRO A 1 22 ? 11.869 7.760 16.021 1.00 50.51 22 PRO A C 3
ATOM 1450 O O . PRO A 1 22 ? 11.249 6.806 16.493 1.00 49.49 22 PRO A O 3
ATOM 1461 N N . ARG A 1 23 ? 11.307 8.666 15.227 1.00 49.53 23 ARG A N 3
ATOM 1462 C CA . ARG A 1 23 ? 9.915 8.558 14.806 1.00 50.07 23 ARG A CA 3
ATOM 1463 C C . ARG A 1 23 ? 9.727 7.419 13.812 1.00 50.51 23 ARG A C 3
ATOM 1464 O O . ARG A 1 23 ? 10.516 7.260 12.880 1.00 49.49 23 ARG A O 3
ATOM 1485 N N . THR A 1 24 ? 8.679 6.629 14.016 1.00 49.53 24 THR A N 3
ATOM 1486 C CA . THR A 1 24 ? 8.420 5.466 13.175 1.00 50.07 24 THR A CA 3
ATOM 1487 C C . THR A 1 24 ? 8.237 5.872 11.718 1.00 50.51 24 THR A C 3
ATOM 1488 O O . THR A 1 24 ? 7.336 6.642 11.386 1.00 49.49 24 THR A O 3
ATOM 1499 N N . PRO A 1 25 ? 9.097 5.349 10.851 1.00 49.71 25 PRO A N 3
ATOM 1500 C CA . PRO A 1 25 ? 9.034 5.656 9.427 1.00 50.02 25 PRO A CA 3
ATOM 1501 C C . PRO A 1 25 ? 7.686 5.260 8.838 1.00 50.51 25 PRO A C 3
ATOM 1502 O O . PRO A 1 25 ? 7.006 4.376 9.360 1.00 49.49 25 PRO A O 3
ATOM 1513 N N . PRO A 1 26 ? 7.305 5.918 7.749 1.00 49.71 26 PRO A N 3
ATOM 1514 C CA . PRO A 1 26 ? 6.076 5.581 7.041 1.00 50.02 26 PRO A CA 3
ATOM 1515 C C . PRO A 1 26 ? 6.057 4.112 6.638 1.00 50.51 26 PRO A C 3
ATOM 1516 O O . PRO A 1 26 ? 7.097 3.452 6.609 1.00 49.49 26 PRO A O 3
ATOM 1527 N N . PRO A 1 27 ? 4.870 3.605 6.327 1.00 49.71 27 PRO A N 3
ATOM 1528 C CA . PRO A 1 27 ? 4.719 2.224 5.880 1.00 50.02 27 PRO A CA 3
ATOM 1529 C C . PRO A 1 27 ? 5.609 1.934 4.678 1.00 50.51 27 PRO A C 3
ATOM 1530 O O . PRO A 1 27 ? 5.862 2.814 3.855 1.00 49.49 27 PRO A O 3
ATOM 1541 N N . SER A 1 28 ? 6.080 0.695 4.583 1.00 49.53 28 SER A N 3
ATOM 1542 C CA . SER A 1 28 ? 7.036 0.317 3.548 1.00 50.07 28 SER A CA 3
ATOM 1543 C C . SER A 1 28 ? 6.332 0.007 2.235 1.00 50.51 28 SER A C 3
ATOM 1544 O O . SER A 1 28 ? 5.116 -0.180 2.199 1.00 49.49 28 SER A O 3
ATOM 1552 N N . GLN A 1 29 ? 7.103 -0.046 1.154 1.00 49.53 29 GLN A N 3
ATOM 1553 C CA . GLN A 1 29 ? 6.574 -0.436 -0.148 1.00 50.07 29 GLN A CA 3
ATOM 1554 C C . GLN A 1 29 ? 5.725 -1.697 -0.041 1.00 50.51 29 GLN A C 3
ATOM 1555 O O . GLN A 1 29 ? 6.171 -2.713 0.491 1.00 49.49 29 GLN A O 3
ATOM 1569 N N . GLY A 1 30 ? 4.501 -1.625 -0.552 1.00 49.53 30 GLY A N 3
ATOM 1570 C CA . GLY A 1 30 ? 3.588 -2.761 -0.517 1.00 49.98 30 GLY A CA 3
ATOM 1571 C C . GLY A 1 30 ? 4.163 -3.952 -1.273 1.00 50.51 30 GLY A C 3
ATOM 1572 O O . GLY A 1 30 ? 4.130 -5.083 -0.787 1.00 49.49 30 GLY A O 3
ATOM 1576 N N . LYS A 1 31 ? 4.692 -3.692 -2.464 1.00 49.53 31 LYS A N 3
ATOM 1577 C CA . LYS A 1 31 ? 5.328 -4.732 -3.263 1.00 50.07 31 LYS A CA 3
ATOM 1578 C C . LYS A 1 31 ? 6.565 -5.283 -2.567 1.00 50.51 31 LYS A C 3
ATOM 1579 O O . LYS A 1 31 ? 6.871 -6.471 -2.671 1.00 49.49 31 LYS A O 3
ATOM 1598 N N . GLY A 1 32 ? 7.275 -4.413 -1.857 1.00 49.53 32 GLY A N 3
ATOM 1599 C CA . GLY A 1 32 ? 8.459 -4.819 -1.109 1.00 49.98 32 GLY A CA 3
ATOM 1600 C C . GLY A 1 32 ? 8.082 -5.645 0.113 1.00 50.51 32 GLY A C 3
ATOM 1601 O O . GLY A 1 32 ? 8.858 -6.484 0.571 1.00 49.49 32 GLY A O 3
ATOM 1605 N N . ARG A 1 33 ? 6.887 -5.403 0.639 1.00 49.53 33 ARG A N 3
ATOM 1606 C CA . ARG A 1 33 ? 6.374 -6.174 1.765 1.00 50.07 33 ARG A CA 3
ATOM 1607 C C . ARG A 1 33 ? 5.846 -7.529 1.311 1.00 50.51 33 ARG A C 3
ATOM 1608 O O . ARG A 1 33 ? 5.969 -8.525 2.024 1.00 49.49 33 ARG A O 3
ATOM 1629 N N . GLY A 1 34 ? 5.259 -7.561 0.119 1.00 49.53 34 GLY A N 3
ATOM 1630 C CA . GLY A 1 34 ? 4.706 -8.792 -0.431 1.00 49.98 34 GLY A CA 3
ATOM 1631 C C . GLY A 1 34 ? 3.187 -8.724 -0.515 1.00 50.51 34 GLY A C 3
ATOM 1632 O O . GLY A 1 34 ? 2.514 -9.751 -0.600 1.00 49.49 34 GLY A O 3
ATOM 1636 N N . LEU A 1 35 ? 2.651 -7.509 -0.493 1.00 49.53 35 LEU A N 3
ATOM 1637 C CA . LEU A 1 35 ? 1.210 -7.304 -0.569 1.00 50.07 35 LEU A CA 3
ATOM 1638 C C . LEU A 1 35 ? 0.804 -6.740 -1.925 1.00 50.51 35 LEU A C 3
ATOM 1639 O O . LEU A 1 35 ? 1.599 -6.082 -2.597 1.00 49.49 35 LEU A O 3
ATOM 1655 N N . SER A 1 36 ? -0.436 -7.002 -2.322 1.00 49.53 36 SER A N 3
ATOM 1656 C CA . SER A 1 36 ? -0.955 -6.507 -3.591 1.00 50.07 36 SER A CA 3
ATOM 1657 C C . SER A 1 36 ? -2.463 -6.699 -3.682 1.00 50.51 36 SER A C 3
ATOM 1658 O O . SER A 1 36 ? -3.085 -6.341 -4.682 1.00 49.49 36 SER A O 3
ATOM 1666 N N . SER A 1 1 ? 13.217 14.878 15.893 1.00 49.53 1 SER A N 4
ATOM 1667 C CA . SER A 1 1 ? 11.907 14.921 15.256 1.00 50.07 1 SER A CA 4
ATOM 1668 C C . SER A 1 1 ? 11.583 13.599 14.573 1.00 50.51 1 SER A C 4
ATOM 1669 O O . SER A 1 1 ? 12.356 13.107 13.751 1.00 49.49 1 SER A O 4
ATOM 1677 N N . GLN A 1 2 ? 10.434 13.027 14.916 1.00 49.53 2 GLN A N 4
ATOM 1678 C CA . GLN A 1 2 ? 9.996 11.768 14.323 1.00 50.07 2 GLN A CA 4
ATOM 1679 C C . GLN A 1 2 ? 9.642 11.946 12.853 1.00 50.51 2 GLN A C 4
ATOM 1680 O O . GLN A 1 2 ? 8.870 12.834 12.493 1.00 49.49 2 GLN A O 4
ATOM 1694 N N . HIS A 1 3 ? 10.211 11.095 12.006 1.00 49.53 3 HIS A N 4
ATOM 1695 C CA . HIS A 1 3 ? 9.866 11.076 10.590 1.00 50.07 3 HIS A CA 4
ATOM 1696 C C . HIS A 1 3 ? 8.402 10.705 10.385 1.00 50.51 3 HIS A C 4
ATOM 1697 O O . HIS A 1 3 ? 7.896 9.769 11.003 1.00 49.49 3 HIS A O 4
ATOM 1711 N N . GLY A 1 4 ? 7.726 11.446 9.512 1.00 49.53 4 GLY A N 4
ATOM 1712 C CA . GLY A 1 4 ? 6.291 11.277 9.316 1.00 49.98 4 GLY A CA 4
ATOM 1713 C C . GLY A 1 4 ? 5.988 10.009 8.529 1.00 50.51 4 GLY A C 4
ATOM 1714 O O . GLY A 1 4 ? 6.900 9.312 8.081 1.00 49.49 4 GLY A O 4
ATOM 1718 N N . ARG A 1 5 ? 4.703 9.714 8.364 1.00 49.53 5 ARG A N 4
ATOM 1719 C CA . ARG A 1 5 ? 4.278 8.500 7.676 1.00 50.07 5 ARG A CA 4
ATOM 1720 C C . ARG A 1 5 ? 4.795 8.468 6.245 1.00 50.51 5 ARG A C 4
ATOM 1721 O O . ARG A 1 5 ? 4.571 9.399 5.472 1.00 49.49 5 ARG A O 4
ATOM 1742 N N . THR A 1 6 ? 5.489 7.389 5.896 1.00 49.53 6 THR A N 4
ATOM 1743 C CA . THR A 1 6 ? 6.119 7.274 4.586 1.00 50.07 6 THR A CA 4
ATOM 1744 C C . THR A 1 6 ? 5.097 6.921 3.513 1.00 50.51 6 THR A C 4
ATOM 1745 O O . THR A 1 6 ? 4.009 6.434 3.814 1.00 49.49 6 THR A O 4
ATOM 1756 N N . GLN A 1 7 ? 5.456 7.171 2.258 1.00 49.53 7 GLN A N 4
ATOM 1757 C CA . GLN A 1 7 ? 4.553 6.924 1.140 1.00 50.07 7 GLN A CA 4
ATOM 1758 C C . GLN A 1 7 ? 5.192 6.003 0.108 1.00 50.51 7 GLN A C 4
ATOM 1759 O O . GLN A 1 7 ? 5.978 6.445 -0.730 1.00 49.49 7 GLN A O 4
ATOM 1773 N N . ASP A 1 8 ? 4.850 4.721 0.175 1.00 49.53 8 ASP A N 4
ATOM 1774 C CA . ASP A 1 8 ? 5.346 3.745 -0.789 1.00 50.07 8 ASP A CA 4
ATOM 1775 C C . ASP A 1 8 ? 6.864 3.796 -0.892 1.00 50.51 8 ASP A C 4
ATOM 1776 O O . ASP A 1 8 ? 7.421 3.806 -1.990 1.00 49.49 8 ASP A O 4
ATOM 1785 N N . GLU A 1 9 ? 7.531 3.828 0.256 1.00 49.53 9 GLU A N 4
ATOM 1786 C CA . GLU A 1 9 ? 8.987 3.851 0.297 1.00 50.07 9 GLU A CA 4
ATOM 1787 C C . GLU A 1 9 ? 9.552 2.466 0.586 1.00 50.51 9 GLU A C 4
ATOM 1788 O O . GLU A 1 9 ? 8.858 1.601 1.121 1.00 49.49 9 GLU A O 4
ATOM 1800 N N . ASN A 1 10 ? 10.816 2.262 0.229 1.00 49.53 10 ASN A N 4
ATOM 1801 C CA . ASN A 1 10 ? 11.436 0.946 0.329 1.00 50.07 10 ASN A CA 4
ATOM 1802 C C . ASN A 1 10 ? 11.668 0.556 1.783 1.00 50.51 10 ASN A C 4
ATOM 1803 O O . ASN A 1 10 ? 11.900 1.412 2.637 1.00 49.49 10 ASN A O 4
ATOM 1814 N N . PRO A 1 11 ? 11.604 -0.743 2.059 1.00 49.71 11 PRO A N 4
ATOM 1815 C CA . PRO A 1 11 ? 11.867 -1.255 3.398 1.00 50.02 11 PRO A CA 4
ATOM 1816 C C . PRO A 1 11 ? 13.317 -1.024 3.801 1.00 50.51 11 PRO A C 4
ATOM 1817 O O . PRO A 1 11 ? 13.637 -0.950 4.988 1.00 49.49 11 PRO A O 4
ATOM 1828 N N . VAL A 1 12 ? 14.192 -0.911 2.807 1.00 49.53 12 VAL A N 4
ATOM 1829 C CA . VAL A 1 12 ? 15.584 -0.551 3.048 1.00 50.07 12 VAL A CA 4
ATOM 1830 C C . VAL A 1 12 ? 15.710 0.905 3.475 1.00 50.51 12 VAL A C 4
ATOM 1831 O O . VAL A 1 12 ? 16.484 1.234 4.374 1.00 49.49 12 VAL A O 4
ATOM 1844 N N . VAL A 1 13 ? 14.946 1.776 2.824 1.00 49.53 13 VAL A N 4
ATOM 1845 C CA . VAL A 1 13 ? 14.862 3.174 3.228 1.00 50.07 13 VAL A CA 4
ATOM 1846 C C . VAL A 1 13 ? 14.266 3.310 4.623 1.00 50.51 13 VAL A C 4
ATOM 1847 O O . VAL A 1 13 ? 14.714 4.131 5.423 1.00 49.49 13 VAL A O 4
ATOM 1860 N N . HIS A 1 14 ? 13.252 2.501 4.908 1.00 49.53 14 HIS A N 4
ATOM 1861 C CA . HIS A 1 14 ? 12.656 2.459 6.239 1.00 50.07 14 HIS A CA 4
ATOM 1862 C C . HIS A 1 14 ? 13.682 2.061 7.291 1.00 50.51 14 HIS A C 4
ATOM 1863 O O . HIS A 1 14 ? 13.764 2.673 8.356 1.00 49.49 14 HIS A O 4
ATOM 1877 N N . PHE A 1 15 ? 14.467 1.032 6.985 1.00 49.53 15 PHE A N 4
ATOM 1878 C CA . PHE A 1 15 ? 15.519 0.576 7.886 1.00 50.07 15 PHE A CA 4
ATOM 1879 C C . PHE A 1 15 ? 16.474 1.710 8.237 1.00 50.51 15 PHE A C 4
ATOM 1880 O O . PHE A 1 15 ? 16.755 1.957 9.409 1.00 49.49 15 PHE A O 4
ATOM 1897 N N . PHE A 1 16 ? 16.969 2.398 7.213 1.00 49.53 16 PHE A N 4
ATOM 1898 C CA . PHE A 1 16 ? 17.874 3.523 7.413 1.00 50.07 16 PHE A CA 4
ATOM 1899 C C . PHE A 1 16 ? 17.227 4.606 8.267 1.00 50.51 16 PHE A C 4
ATOM 1900 O O . PHE A 1 16 ? 17.818 5.080 9.237 1.00 49.49 16 PHE A O 4
ATOM 1917 N N . LYS A 1 17 ? 16.010 4.992 7.900 1.00 49.53 17 LYS A N 4
ATOM 1918 C CA . LYS A 1 17 ? 15.334 6.111 8.547 1.00 50.07 17 LYS A CA 4
ATOM 1919 C C . LYS A 1 17 ? 14.945 5.765 9.979 1.00 50.51 17 LYS A C 4
ATOM 1920 O O . LYS A 1 17 ? 14.837 6.647 10.832 1.00 49.49 17 LYS A O 4
ATOM 1939 N N . ASN A 1 18 ? 14.736 4.479 10.236 1.00 49.53 18 ASN A N 4
ATOM 1940 C CA . ASN A 1 18 ? 14.377 4.013 11.570 1.00 50.07 18 ASN A CA 4
ATOM 1941 C C . ASN A 1 18 ? 15.585 4.015 12.498 1.00 50.51 18 ASN A C 4
ATOM 1942 O O . ASN A 1 18 ? 15.457 3.789 13.700 1.00 49.49 18 ASN A O 4
ATOM 1953 N N . ILE A 1 19 ? 16.759 4.272 11.931 1.00 49.53 19 ILE A N 4
ATOM 1954 C CA . ILE A 1 19 ? 17.982 4.381 12.717 1.00 50.07 19 ILE A CA 4
ATOM 1955 C C . ILE A 1 19 ? 18.328 5.838 12.997 1.00 50.51 19 ILE A C 4
ATOM 1956 O O . ILE A 1 19 ? 18.626 6.207 14.134 1.00 49.49 19 ILE A O 4
ATOM 1972 N N . VAL A 1 20 ? 18.287 6.662 11.956 1.00 49.53 20 VAL A N 4
ATOM 1973 C CA . VAL A 1 20 ? 18.705 8.055 12.065 1.00 50.07 20 VAL A CA 4
ATOM 1974 C C . VAL A 1 20 ? 17.591 8.919 12.643 1.00 50.51 20 VAL A C 4
ATOM 1975 O O . VAL A 1 20 ? 17.844 9.995 13.185 1.00 49.49 20 VAL A O 4
ATOM 1988 N N . THR A 1 21 ? 16.356 8.443 12.523 1.00 49.53 21 THR A N 4
ATOM 1989 C CA . THR A 1 21 ? 15.219 9.093 13.162 1.00 50.07 21 THR A CA 4
ATOM 1990 C C . THR A 1 21 ? 14.334 8.079 13.875 1.00 50.51 21 THR A C 4
ATOM 1991 O O . THR A 1 21 ? 14.426 6.876 13.626 1.00 49.49 21 THR A O 4
ATOM 2002 N N . PRO A 1 22 ? 13.476 8.569 14.763 1.00 49.71 22 PRO A N 4
ATOM 2003 C CA . PRO A 1 22 ? 12.510 7.719 15.447 1.00 50.02 22 PRO A CA 4
ATOM 2004 C C . PRO A 1 22 ? 11.673 6.926 14.452 1.00 50.51 22 PRO A C 4
ATOM 2005 O O . PRO A 1 22 ? 11.468 7.355 13.316 1.00 49.49 22 PRO A O 4
ATOM 2016 N N . ARG A 1 23 ? 11.189 5.766 14.884 1.00 49.53 23 ARG A N 4
ATOM 2017 C CA . ARG A 1 23 ? 10.516 4.835 13.988 1.00 50.07 23 ARG A CA 4
ATOM 2018 C C . ARG A 1 23 ? 9.440 5.537 13.170 1.00 50.51 23 ARG A C 4
ATOM 2019 O O . ARG A 1 23 ? 8.521 6.139 13.724 1.00 49.49 23 ARG A O 4
ATOM 2040 N N . THR A 1 24 ? 9.559 5.455 11.849 1.00 49.53 24 THR A N 4
ATOM 2041 C CA . THR A 1 24 ? 8.638 6.143 10.953 1.00 50.07 24 THR A CA 4
ATOM 2042 C C . THR A 1 24 ? 7.442 5.263 10.610 1.00 50.51 24 THR A C 4
ATOM 2043 O O . THR A 1 24 ? 7.602 4.097 10.249 1.00 49.49 24 THR A O 4
ATOM 2054 N N . PRO A 1 25 ? 6.245 5.828 10.724 1.00 49.71 25 PRO A N 4
ATOM 2055 C CA . PRO A 1 25 ? 5.023 5.106 10.394 1.00 50.02 25 PRO A CA 4
ATOM 2056 C C . PRO A 1 25 ? 5.058 4.590 8.962 1.00 50.51 25 PRO A C 4
ATOM 2057 O O . PRO A 1 25 ? 5.495 5.291 8.049 1.00 49.49 25 PRO A O 4
ATOM 2068 N N . PRO A 1 26 ? 4.596 3.359 8.770 1.00 49.71 26 PRO A N 4
ATOM 2069 C CA . PRO A 1 26 ? 4.601 2.735 7.453 1.00 50.02 26 PRO A CA 4
ATOM 2070 C C . PRO A 1 26 ? 3.493 3.298 6.572 1.00 50.51 26 PRO A C 4
ATOM 2071 O O . PRO A 1 26 ? 2.540 3.900 7.067 1.00 49.49 26 PRO A O 4
ATOM 2082 N N . PRO A 1 27 ? 3.624 3.098 5.266 1.00 49.71 27 PRO A N 4
ATOM 2083 C CA . PRO A 1 27 ? 2.622 3.565 4.315 1.00 50.02 27 PRO A CA 4
ATOM 2084 C C . PRO A 1 27 ? 1.272 2.908 4.570 1.00 50.51 27 PRO A C 4
ATOM 2085 O O . PRO A 1 27 ? 1.200 1.804 5.111 1.00 49.49 27 PRO A O 4
ATOM 2096 N N . SER A 1 28 ? 0.202 3.592 4.178 1.00 49.53 28 SER A N 4
ATOM 2097 C CA . SER A 1 28 ? -1.139 3.023 4.246 1.00 50.07 28 SER A CA 4
ATOM 2098 C C . SER A 1 28 ? -1.402 2.092 3.070 1.00 50.51 28 SER A C 4
ATOM 2099 O O . SER A 1 28 ? -0.619 2.036 2.122 1.00 49.49 28 SER A O 4
ATOM 2107 N N . GLN A 1 29 ? -2.510 1.362 3.136 1.00 49.53 29 GLN A N 4
ATOM 2108 C CA . GLN A 1 29 ? -2.888 0.443 2.069 1.00 50.07 29 GLN A CA 4
ATOM 2109 C C . GLN A 1 29 ? -3.512 1.189 0.896 1.00 50.51 29 GLN A C 4
ATOM 2110 O O . GLN A 1 29 ? -4.139 2.233 1.074 1.00 49.49 29 GLN A O 4
ATOM 2124 N N . GLY A 1 30 ? -3.337 0.646 -0.304 1.00 49.53 30 GLY A N 4
ATOM 2125 C CA . GLY A 1 30 ? -3.869 1.268 -1.511 1.00 49.98 30 GLY A CA 4
ATOM 2126 C C . GLY A 1 30 ? -2.822 2.141 -2.190 1.00 50.51 30 GLY A C 4
ATOM 2127 O O . GLY A 1 30 ? -3.067 2.703 -3.257 1.00 49.49 30 GLY A O 4
ATOM 2131 N N . LYS A 1 31 ? -1.655 2.252 -1.564 1.00 49.53 31 LYS A N 4
ATOM 2132 C CA . LYS A 1 31 ? -0.573 3.069 -2.099 1.00 50.07 31 LYS A CA 4
ATOM 2133 C C . LYS A 1 31 ? 0.456 2.212 -2.825 1.00 50.51 31 LYS A C 4
ATOM 2134 O O . LYS A 1 31 ? 1.409 2.730 -3.408 1.00 49.49 31 LYS A O 4
ATOM 2153 N N . GLY A 1 32 ? 0.258 0.900 -2.787 1.00 49.53 32 GLY A N 4
ATOM 2154 C CA . GLY A 1 32 ? 1.169 -0.032 -3.442 1.00 4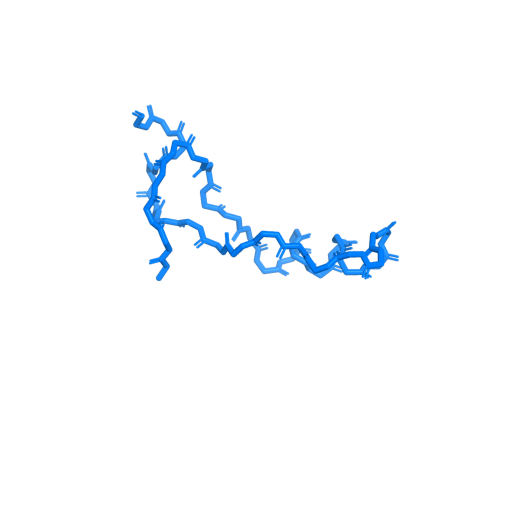9.98 32 GLY A CA 4
ATOM 2155 C C . GLY A 1 32 ? 2.063 -0.734 -2.429 1.00 50.51 32 GLY A C 4
ATOM 2156 O O . GLY A 1 32 ? 2.823 -1.638 -2.778 1.00 49.49 32 GLY A O 4
ATOM 2160 N N . ARG A 1 33 ? 1.968 -0.314 -1.172 1.00 49.53 33 ARG A N 4
ATOM 2161 C CA . ARG A 1 33 ? 2.747 -0.922 -0.100 1.00 50.07 33 ARG A CA 4
ATOM 2162 C C . ARG A 1 33 ? 2.348 -2.375 0.116 1.00 50.51 33 ARG A C 4
ATOM 2163 O O . ARG A 1 33 ? 3.203 -3.249 0.256 1.00 49.49 33 ARG A O 4
ATOM 2184 N N . GLY A 1 34 ? 1.044 -2.628 0.140 1.00 49.53 34 GLY A N 4
ATOM 2185 C CA . GLY A 1 34 ? 0.528 -3.981 0.311 1.00 49.98 34 GLY A CA 4
ATOM 2186 C C . GLY A 1 34 ? 0.768 -4.824 -0.936 1.00 50.51 34 GLY A C 4
ATOM 2187 O O . GLY A 1 34 ? 0.880 -6.047 -0.858 1.00 49.49 34 GLY A O 4
ATOM 2191 N N . LEU A 1 35 ? 0.846 -4.162 -2.084 1.00 49.53 35 LEU A N 4
ATOM 2192 C CA . LEU A 1 35 ? 1.102 -4.845 -3.347 1.00 50.07 35 LEU A CA 4
ATOM 2193 C C . LEU A 1 35 ? 2.575 -5.207 -3.488 1.00 50.51 35 LEU A C 4
ATOM 2194 O O . LEU A 1 35 ? 2.922 -6.198 -4.132 1.00 49.49 35 LEU A O 4
ATOM 2210 N N . SER A 1 36 ? 3.438 -4.398 -2.883 1.00 49.53 36 SER A N 4
ATOM 2211 C CA . SER A 1 36 ? 4.874 -4.648 -2.917 1.00 50.07 36 SER A CA 4
ATOM 2212 C C . SER A 1 36 ? 5.232 -5.913 -2.147 1.00 50.51 36 SER A C 4
ATOM 2213 O O . SER A 1 36 ? 6.401 -6.290 -2.061 1.00 49.49 36 SER A O 4
ATOM 2221 N N . SER A 1 1 ? -5.882 -0.845 1.588 1.00 49.53 1 SER A N 5
ATOM 2222 C CA . SER A 1 1 ? -6.052 -1.645 0.381 1.00 50.07 1 SER A CA 5
ATOM 2223 C C . SER A 1 1 ? -6.285 -0.760 -0.837 1.00 50.51 1 SER A C 5
ATOM 2224 O O . SER A 1 1 ? -5.920 -1.120 -1.957 1.00 49.49 1 SER A O 5
ATOM 2232 N N . GLN A 1 2 ? -6.895 0.398 -0.613 1.00 49.53 2 GLN A N 5
ATOM 2233 C CA . GLN A 1 2 ? -7.251 1.299 -1.702 1.00 50.07 2 GLN A CA 5
ATOM 2234 C C . GLN A 1 2 ? -6.010 1.921 -2.331 1.00 50.51 2 GLN A C 5
ATOM 2235 O O . GLN A 1 2 ? -4.997 2.119 -1.661 1.00 49.49 2 GLN A O 5
ATOM 2249 N N . HIS A 1 3 ? -6.098 2.229 -3.621 1.00 49.53 3 HIS A N 5
ATOM 2250 C CA . HIS A 1 3 ? -4.984 2.835 -4.340 1.00 50.07 3 HIS A CA 5
ATOM 2251 C C . HIS A 1 3 ? -4.826 4.305 -3.975 1.00 50.51 3 HIS A C 5
ATOM 2252 O O . HIS A 1 3 ? -5.754 4.930 -3.463 1.00 49.49 3 HIS A O 5
ATOM 2266 N N . GLY A 1 4 ? -3.644 4.851 -4.239 1.00 49.53 4 GLY A N 5
ATOM 2267 C CA . GLY A 1 4 ? -3.340 6.232 -3.880 1.00 49.98 4 GLY A CA 5
ATOM 2268 C C . GLY A 1 4 ? -3.822 7.199 -4.953 1.00 50.51 4 GLY A C 5
ATOM 2269 O O . GLY A 1 4 ? -4.910 7.764 -4.850 1.00 49.49 4 GLY A O 5
ATOM 2273 N N . ARG A 1 5 ? -3.004 7.386 -5.984 1.00 49.53 5 ARG A N 5
ATOM 2274 C CA . ARG A 1 5 ? -1.761 6.636 -6.121 1.00 50.07 5 ARG A CA 5
ATOM 2275 C C . ARG A 1 5 ? -0.604 7.359 -5.444 1.00 50.51 5 ARG A C 5
ATOM 2276 O O . ARG A 1 5 ? -0.490 8.581 -5.525 1.00 49.49 5 ARG A O 5
ATOM 2297 N N . THR A 1 6 ? 0.254 6.595 -4.776 1.00 49.53 6 THR A N 5
ATOM 2298 C CA . THR A 1 6 ? 1.412 7.159 -4.095 1.00 50.07 6 THR A CA 5
ATOM 2299 C C . THR A 1 6 ? 2.674 6.363 -4.401 1.00 50.51 6 THR A C 5
ATOM 2300 O O . THR A 1 6 ? 2.611 5.283 -4.989 1.00 49.49 6 THR A O 5
ATOM 2311 N N . GLN A 1 7 ? 3.820 6.902 -4.001 1.00 49.53 7 GLN A N 5
ATOM 2312 C CA . GLN A 1 7 ? 5.102 6.259 -4.261 1.00 50.07 7 GLN A CA 5
ATOM 2313 C C . GLN A 1 7 ? 5.369 5.141 -3.260 1.00 50.51 7 GLN A C 5
ATOM 2314 O O . GLN A 1 7 ? 5.250 5.336 -2.050 1.00 49.49 7 GLN A O 5
ATOM 2328 N N . ASP A 1 8 ? 5.730 3.969 -3.772 1.00 49.53 8 ASP A N 5
ATOM 2329 C CA . ASP A 1 8 ? 6.165 2.864 -2.925 1.00 50.07 8 ASP A CA 5
ATOM 2330 C C . ASP A 1 8 ? 7.559 3.114 -2.365 1.00 50.51 8 ASP A C 5
ATOM 2331 O O . ASP A 1 8 ? 8.545 3.103 -3.102 1.00 49.49 8 ASP A O 5
ATOM 2340 N N . GLU A 1 9 ? 7.635 3.337 -1.058 1.00 49.53 9 GLU A N 5
ATOM 2341 C CA . GLU A 1 9 ? 8.909 3.599 -0.398 1.00 50.07 9 GLU A CA 5
ATOM 2342 C C . GLU A 1 9 ? 9.725 2.321 -0.252 1.00 50.51 9 GLU A C 5
ATOM 2343 O O . GLU A 1 9 ? 9.173 1.241 -0.045 1.00 49.49 9 GLU A O 5
ATOM 2355 N N . ASN A 1 10 ? 11.043 2.451 -0.358 1.00 49.53 10 ASN A N 5
ATOM 2356 C CA . ASN A 1 10 ? 11.942 1.316 -0.191 1.00 50.07 10 ASN A CA 5
ATOM 2357 C C . ASN A 1 10 ? 12.075 0.931 1.277 1.00 50.51 10 ASN A C 5
ATOM 2358 O O . ASN A 1 10 ? 12.513 1.733 2.101 1.00 49.49 10 ASN A O 5
ATOM 2369 N N . PRO A 1 11 ? 11.695 -0.301 1.598 1.00 49.71 11 PRO A N 5
ATOM 2370 C CA . PRO A 1 11 ? 11.754 -0.788 2.971 1.00 50.02 11 PRO A CA 5
ATOM 2371 C C . PRO A 1 11 ? 13.146 -0.602 3.562 1.00 50.51 11 PRO A C 5
ATOM 2372 O O . PRO A 1 11 ? 13.295 -0.388 4.765 1.00 49.49 11 PRO A O 5
ATOM 2383 N N . VAL A 1 12 ? 14.160 -0.687 2.710 1.00 49.53 12 VAL A N 5
ATOM 2384 C CA . VAL A 1 12 ? 15.540 -0.494 3.140 1.00 50.07 12 VAL A CA 5
ATOM 2385 C C . VAL A 1 12 ? 15.774 0.932 3.619 1.00 50.51 12 VAL A C 5
ATOM 2386 O O . VAL A 1 12 ? 16.474 1.160 4.606 1.00 49.49 12 VAL A O 5
ATOM 2399 N N . VAL A 1 13 ? 15.183 1.892 2.915 1.00 49.53 13 VAL A N 5
ATOM 2400 C CA . VAL A 1 13 ? 15.285 3.295 3.296 1.00 50.07 13 VAL A CA 5
ATOM 2401 C C . VAL A 1 13 ? 14.506 3.579 4.573 1.00 50.51 13 VAL A C 5
ATOM 2402 O O . VAL A 1 13 ? 14.931 4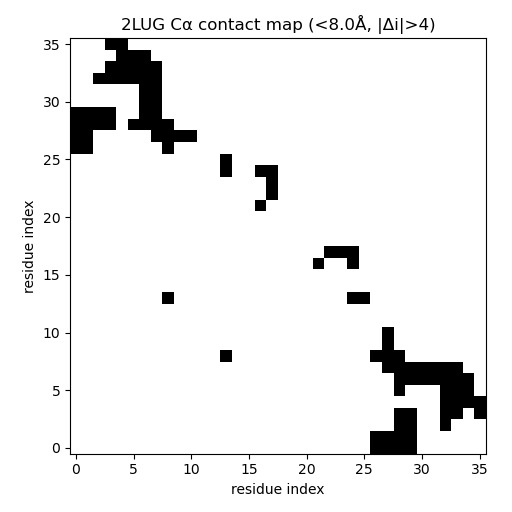.378 5.406 1.00 49.49 13 VAL A O 5
ATOM 2415 N N . HIS A 1 14 ? 13.363 2.917 4.722 1.00 49.53 14 HIS A N 5
ATOM 2416 C CA . HIS A 1 14 ? 12.585 2.998 5.952 1.00 50.07 14 HIS A CA 5
ATOM 2417 C C . HIS A 1 14 ? 13.395 2.516 7.149 1.00 50.51 14 HIS A C 5
ATOM 2418 O O . HIS A 1 14 ? 13.380 3.137 8.211 1.00 49.49 14 HIS A O 5
ATOM 2432 N N . PHE A 1 15 ? 14.100 1.405 6.969 1.00 49.53 15 PHE A N 5
ATOM 2433 C CA . PHE A 1 15 ? 15.021 0.909 7.986 1.00 50.07 15 PHE A CA 5
ATOM 2434 C C . PHE A 1 15 ? 16.105 1.934 8.293 1.00 50.51 15 PHE A C 5
ATOM 2435 O O . PHE A 1 15 ? 16.411 2.200 9.456 1.00 49.49 15 PHE A O 5
ATOM 2452 N N . PHE A 1 16 ? 16.683 2.508 7.243 1.00 49.53 16 PHE A N 5
ATOM 2453 C CA . PHE A 1 16 ? 17.650 3.589 7.397 1.00 50.07 16 PHE A CA 5
ATOM 2454 C C . PHE A 1 16 ? 17.069 4.735 8.215 1.00 50.51 16 PHE A C 5
ATOM 2455 O O . PHE A 1 16 ? 17.725 5.267 9.111 1.00 49.49 16 PHE A O 5
ATOM 2472 N N . LYS A 1 17 ? 15.834 5.111 7.903 1.00 49.53 17 LYS A N 5
ATOM 2473 C CA . LYS A 1 17 ? 15.154 6.182 8.622 1.00 50.07 17 LYS A CA 5
ATOM 2474 C C . LYS A 1 17 ? 14.888 5.792 10.070 1.00 50.51 17 LYS A C 5
ATOM 2475 O O . LYS A 1 17 ? 14.936 6.632 10.968 1.00 49.49 17 LYS A O 5
ATOM 2494 N N . ASN A 1 18 ? 14.608 4.512 10.290 1.00 49.53 18 ASN A N 5
ATOM 2495 C CA . ASN A 1 18 ? 14.373 3.999 11.635 1.00 50.07 18 ASN A CA 5
ATOM 2496 C C . ASN A 1 18 ? 15.589 4.216 12.527 1.00 50.51 18 ASN A C 5
ATOM 2497 O O . ASN A 1 18 ? 15.455 4.465 13.725 1.00 49.49 18 ASN A O 5
ATOM 2508 N N . ILE A 1 19 ? 16.775 4.119 11.936 1.00 49.53 19 ILE A N 5
ATOM 2509 C CA . ILE A 1 19 ? 18.015 4.375 12.659 1.00 50.07 19 ILE A CA 5
ATOM 2510 C C . ILE A 1 19 ? 18.271 5.870 12.801 1.00 50.51 19 ILE A C 5
ATOM 2511 O O . ILE A 1 19 ? 18.652 6.346 13.869 1.00 49.49 19 ILE A O 5
ATOM 2527 N N . VAL A 1 20 ? 18.059 6.607 11.715 1.00 49.53 20 VAL A N 5
ATOM 2528 C CA . VAL A 1 20 ? 18.441 8.013 11.657 1.00 50.07 20 VAL A CA 5
ATOM 2529 C C . VAL A 1 20 ? 17.286 8.914 12.074 1.00 50.51 20 VAL A C 5
ATOM 2530 O O . VAL A 1 20 ? 17.377 9.636 13.068 1.00 49.49 20 VAL A O 5
ATOM 2543 N N . THR A 1 21 ? 16.199 8.868 11.312 1.00 49.53 21 THR A N 5
ATOM 2544 C CA . THR A 1 21 ? 15.084 9.788 11.508 1.00 50.07 21 THR A CA 5
ATOM 2545 C C . THR A 1 21 ? 14.217 9.357 12.684 1.00 50.51 21 THR A C 5
ATOM 2546 O O . THR A 1 21 ? 13.717 8.232 12.719 1.00 49.49 21 THR A O 5
ATOM 2557 N N . PRO A 1 22 ? 14.041 10.257 13.644 1.00 49.71 22 PRO A N 5
ATOM 2558 C CA . PRO A 1 22 ? 13.224 9.975 14.819 1.00 50.02 22 PRO A CA 5
ATOM 2559 C C . PRO A 1 22 ? 11.742 9.950 14.466 1.00 50.51 22 PRO A C 5
ATOM 2560 O O . PRO A 1 22 ? 11.279 10.731 13.636 1.00 49.49 22 PRO A O 5
ATOM 2571 N N . ARG A 1 23 ? 11.003 9.047 15.102 1.00 49.53 23 ARG A N 5
ATOM 2572 C CA . ARG A 1 23 ? 9.562 8.961 14.904 1.00 50.07 23 ARG A CA 5
ATOM 2573 C C . ARG A 1 23 ? 9.217 8.786 13.431 1.00 50.51 23 ARG A C 5
ATOM 2574 O O . ARG A 1 23 ? 8.415 9.538 12.878 1.00 49.49 23 ARG A O 5
ATOM 2595 N N . THR A 1 24 ? 9.828 7.789 12.800 1.00 49.53 24 THR A N 5
ATOM 2596 C CA . THR A 1 24 ? 9.574 7.502 11.393 1.00 50.07 24 THR A CA 5
ATOM 2597 C C . THR A 1 24 ? 8.305 6.678 11.220 1.00 50.51 24 THR A C 5
ATOM 2598 O O . THR A 1 24 ? 8.188 5.579 11.763 1.00 49.49 24 THR A O 5
ATOM 2609 N N . PRO A 1 25 ? 7.355 7.215 10.462 1.00 49.71 25 PRO A N 5
ATOM 2610 C CA . PRO A 1 25 ? 6.084 6.538 10.232 1.00 50.02 25 PRO A CA 5
ATOM 2611 C C . PRO A 1 25 ? 6.238 5.403 9.228 1.00 50.51 25 PRO A C 5
ATOM 2612 O O . PRO A 1 25 ? 7.247 5.314 8.527 1.00 49.49 25 PRO A O 5
ATOM 2623 N N . PRO A 1 26 ? 5.234 4.535 9.164 1.00 49.71 26 PRO A N 5
ATOM 2624 C CA . PRO A 1 26 ? 5.228 3.440 8.202 1.00 50.02 26 PRO A CA 5
ATOM 2625 C C . PRO A 1 26 ? 5.406 3.956 6.779 1.00 50.51 26 PRO A C 5
ATOM 2626 O O . PRO A 1 26 ? 4.938 5.042 6.439 1.00 49.49 26 PRO A O 5
ATOM 2637 N N . PRO A 1 27 ? 6.088 3.171 5.952 1.00 49.71 27 PRO A N 5
ATOM 2638 C CA . PRO A 1 27 ? 6.376 3.570 4.579 1.00 50.02 27 PRO A CA 5
ATOM 2639 C C . PRO A 1 27 ? 5.121 3.515 3.716 1.00 50.51 27 PRO A C 5
ATOM 2640 O O . PRO A 1 27 ? 4.307 2.601 3.844 1.00 49.49 27 PRO A O 5
ATOM 2651 N N . SER A 1 28 ? 4.972 4.500 2.837 1.00 49.53 28 SER A N 5
ATOM 2652 C CA . SER A 1 28 ? 3.857 4.525 1.898 1.00 50.07 28 SER A CA 5
ATOM 2653 C C . SER A 1 28 ? 4.044 3.495 0.792 1.00 50.51 28 SER A C 5
ATOM 2654 O O . SER A 1 28 ? 5.169 3.100 0.482 1.00 49.49 28 SER A O 5
ATOM 2662 N N . GLN A 1 29 ? 2.937 3.061 0.199 1.00 49.53 29 GLN A N 5
ATOM 2663 C CA . GLN A 1 29 ? 2.949 1.919 -0.706 1.00 50.07 29 GLN A CA 5
ATOM 2664 C C . GLN A 1 29 ? 2.595 2.338 -2.127 1.00 50.51 29 GLN A C 5
ATOM 2665 O O . GLN A 1 29 ? 2.220 3.485 -2.372 1.00 49.49 29 GLN A O 5
ATOM 2679 N N . GLY A 1 30 ? 2.715 1.400 -3.061 1.00 49.53 30 GLY A N 5
ATOM 2680 C CA . GLY A 1 30 ? 2.428 1.676 -4.464 1.00 49.98 30 GLY A CA 5
ATOM 2681 C C . GLY A 1 30 ? 0.939 1.543 -4.757 1.00 50.51 30 GLY A C 5
ATOM 2682 O O . GLY A 1 30 ? 0.116 1.510 -3.842 1.00 49.49 30 GLY A O 5
ATOM 2686 N N . LYS A 1 31 ? 0.598 1.465 -6.040 1.00 49.53 31 LYS A N 5
ATOM 2687 C CA . LYS A 1 31 ? -0.796 1.387 -6.458 1.00 50.07 31 LYS A CA 5
ATOM 2688 C C . LYS A 1 31 ? -1.477 0.155 -5.877 1.00 50.51 31 LYS A C 5
ATOM 2689 O O . LYS A 1 31 ? -1.007 -0.969 -6.057 1.00 49.49 31 LYS A O 5
ATOM 2708 N N . GLY A 1 32 ? -2.587 0.372 -5.180 1.00 49.53 32 GLY A N 5
ATOM 2709 C CA . GLY A 1 32 ? -3.398 -0.726 -4.669 1.00 49.98 32 GLY A CA 5
ATOM 2710 C C . GLY A 1 32 ? -4.644 -0.934 -5.521 1.00 50.51 32 GLY A C 5
ATOM 2711 O O . GLY A 1 32 ? -4.585 -0.875 -6.748 1.00 49.49 32 GLY A O 5
ATOM 2715 N N . ARG A 1 33 ? -5.772 -1.178 -4.861 1.00 49.53 33 ARG A N 5
ATOM 2716 C CA . ARG A 1 33 ? -7.045 -1.338 -5.553 1.00 50.07 33 ARG A CA 5
ATOM 2717 C C . ARG A 1 33 ? -8.195 -0.777 -4.727 1.00 50.51 33 ARG A C 5
ATOM 2718 O O . ARG A 1 33 ? -8.500 -1.281 -3.647 1.00 49.49 33 ARG A O 5
ATOM 2739 N N . GLY A 1 34 ? -8.831 0.271 -5.241 1.00 49.53 34 GLY A N 5
ATOM 2740 C CA . GLY A 1 34 ? -9.917 0.933 -4.531 1.00 49.98 34 GLY A CA 5
ATOM 2741 C C . GLY A 1 34 ? -11.115 0.006 -4.369 1.00 50.51 34 GLY A C 5
ATOM 2742 O O . GLY A 1 34 ? -11.954 0.206 -3.491 1.00 49.49 34 GLY A O 5
ATOM 2746 N N . LEU A 1 35 ? -11.189 -1.011 -5.222 1.00 49.53 35 LEU A N 5
ATOM 2747 C CA . LEU A 1 35 ? -12.300 -1.955 -5.195 1.00 50.07 35 LEU A CA 5
ATOM 2748 C C . LEU A 1 35 ? -12.056 -3.064 -4.180 1.00 50.51 35 LEU A C 5
ATOM 2749 O O . LEU A 1 35 ? -12.979 -3.780 -3.793 1.00 49.49 35 LEU A O 5
ATOM 2765 N N . SER A 1 36 ? -10.805 -3.203 -3.753 1.00 49.53 36 SER A N 5
ATOM 2766 C CA . SER A 1 36 ? -10.431 -4.244 -2.802 1.00 50.07 36 SER A CA 5
ATOM 2767 C C . SER A 1 36 ? -10.950 -3.925 -1.406 1.00 50.51 36 SER A C 5
ATOM 2768 O O . SER A 1 36 ? -10.734 -4.688 -0.464 1.00 49.49 36 SER A O 5
ATOM 2776 N N . SER A 1 1 ? 9.271 14.524 12.206 1.00 49.53 1 SER A N 6
ATOM 2777 C CA . SER A 1 1 ? 9.121 13.716 11.002 1.00 50.07 1 SER A CA 6
ATOM 2778 C C . SER A 1 1 ? 8.435 12.391 11.310 1.00 50.51 1 SER A C 6
ATOM 2779 O O . SER A 1 1 ? 9.013 11.517 11.957 1.00 49.49 1 SER A O 6
ATOM 2787 N N . GLN A 1 2 ? 7.200 12.247 10.843 1.00 49.53 2 GLN A N 6
ATOM 2788 C CA . GLN A 1 2 ? 6.438 11.022 11.054 1.00 50.07 2 GLN A CA 6
ATOM 2789 C C . GLN A 1 2 ? 6.893 9.919 10.107 1.00 50.51 2 GLN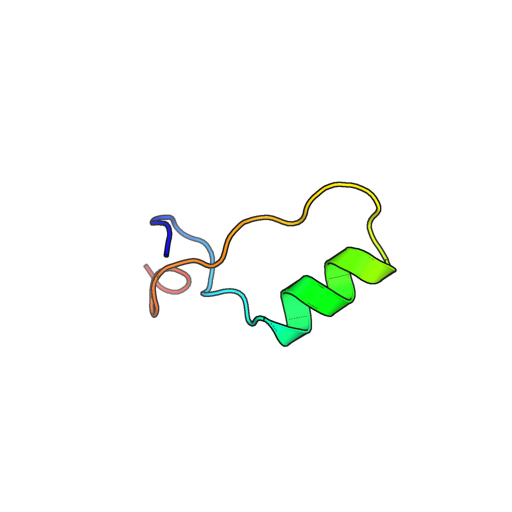 A C 6
ATOM 2790 O O . GLN A 1 2 ? 7.564 10.184 9.109 1.00 49.49 2 GLN A O 6
ATOM 2804 N N . HIS A 1 3 ? 6.526 8.683 10.424 1.00 49.53 3 HIS A N 6
ATOM 2805 C CA . HIS A 1 3 ? 6.938 7.532 9.629 1.00 50.07 3 HIS A CA 6
ATOM 2806 C C . HIS A 1 3 ? 6.321 7.575 8.237 1.00 50.51 3 HIS A C 6
ATOM 2807 O O . HIS A 1 3 ? 5.205 8.063 8.058 1.00 49.49 3 HIS A O 6
ATOM 2821 N N . GLY A 1 4 ? 7.054 7.062 7.254 1.00 49.53 4 GLY A N 6
ATOM 2822 C CA . GLY A 1 4 ? 6.580 7.043 5.876 1.00 49.98 4 GLY A CA 6
ATOM 2823 C C . GLY A 1 4 ? 5.792 5.774 5.582 1.00 50.51 4 GLY A C 6
ATOM 2824 O O . GLY A 1 4 ? 5.698 4.881 6.424 1.00 49.49 4 GLY A O 6
ATOM 2828 N N . ARG A 1 5 ? 5.228 5.697 4.381 1.00 49.53 5 ARG A N 6
ATOM 2829 C CA . ARG A 1 5 ? 4.412 4.554 3.988 1.00 50.07 5 ARG A CA 6
ATOM 2830 C C . ARG A 1 5 ? 5.260 3.474 3.328 1.00 50.51 5 ARG A C 6
ATOM 2831 O O . ARG A 1 5 ? 6.105 3.766 2.482 1.00 49.49 5 ARG A O 6
ATOM 2852 N N . THR A 1 6 ? 5.029 2.227 3.720 1.00 49.53 6 THR A N 6
ATOM 2853 C CA . THR A 1 6 ? 5.833 1.110 3.236 1.00 50.07 6 THR A CA 6
ATOM 2854 C C . THR A 1 6 ? 5.639 0.900 1.740 1.00 50.51 6 THR A C 6
ATOM 2855 O O . THR A 1 6 ? 6.572 0.521 1.030 1.00 49.49 6 THR A O 6
ATOM 2866 N N . GLN A 1 7 ? 4.424 1.150 1.264 1.00 49.53 7 GLN A N 6
ATOM 2867 C CA . GLN A 1 7 ? 4.119 1.038 -0.157 1.00 50.07 7 GLN A CA 6
ATOM 2868 C C . GLN A 1 7 ? 4.844 2.108 -0.962 1.00 50.51 7 GLN A C 6
ATOM 2869 O O . GLN A 1 7 ? 5.275 1.865 -2.089 1.00 49.49 7 GLN A O 6
ATOM 2883 N N . ASP A 1 8 ? 4.976 3.293 -0.377 1.00 49.53 8 ASP A N 6
ATOM 2884 C CA . ASP A 1 8 ? 5.532 4.440 -1.085 1.00 50.07 8 ASP A CA 6
ATOM 2885 C C . ASP A 1 8 ? 7.050 4.350 -1.171 1.00 50.51 8 ASP A C 6
ATOM 2886 O O . ASP A 1 8 ? 7.641 4.648 -2.209 1.00 49.49 8 ASP A O 6
ATOM 2895 N N . GLU A 1 9 ? 7.677 3.938 -0.074 1.00 49.53 9 GLU A N 6
ATOM 2896 C CA . GLU A 1 9 ? 9.133 3.908 0.012 1.00 50.07 9 GLU A CA 6
ATOM 2897 C C . GLU A 1 9 ? 9.632 2.526 0.413 1.00 50.51 9 GLU A C 6
ATOM 2898 O O . GLU A 1 9 ? 8.930 1.774 1.088 1.00 49.49 9 GLU A O 6
ATOM 2910 N N . ASN A 1 10 ? 10.849 2.198 -0.008 1.00 49.53 10 ASN A N 6
ATOM 2911 C CA . ASN A 1 10 ? 11.405 0.869 0.219 1.00 50.07 10 ASN A CA 6
ATOM 2912 C C . ASN A 1 10 ? 11.642 0.617 1.702 1.00 50.51 10 ASN A C 6
ATOM 2913 O O . ASN A 1 10 ? 11.971 1.536 2.454 1.00 49.49 10 ASN A O 6
ATOM 2924 N N . PRO A 1 11 ? 11.474 -0.633 2.119 1.00 49.71 11 PRO A N 6
ATOM 2925 C CA . PRO A 1 11 ? 11.706 -1.017 3.506 1.00 50.02 11 PRO A CA 6
ATOM 2926 C C . PRO A 1 11 ? 13.173 -0.853 3.885 1.00 50.51 11 PRO A C 6
ATOM 2927 O O . PRO A 1 11 ? 13.505 -0.680 5.057 1.00 49.49 11 PRO A O 6
ATOM 2938 N N . VAL A 1 12 ? 14.046 -0.908 2.886 1.00 49.53 12 VAL A N 6
ATOM 2939 C CA . VAL A 1 12 ? 15.462 -0.621 3.088 1.00 50.07 12 VAL A CA 6
ATOM 2940 C C . VAL A 1 12 ? 15.683 0.847 3.428 1.00 50.51 12 VAL A C 6
ATOM 2941 O O . VAL A 1 12 ? 16.495 1.177 4.293 1.00 49.49 12 VAL A O 6
ATOM 2954 N N . VAL A 1 13 ? 14.957 1.724 2.744 1.00 49.53 13 VAL A N 6
ATOM 2955 C CA . VAL A 1 13 ? 14.978 3.147 3.059 1.00 50.07 13 VAL A CA 6
ATOM 2956 C C . VAL A 1 13 ? 14.427 3.412 4.453 1.00 50.51 13 VAL A C 6
ATOM 2957 O O . VAL A 1 13 ? 14.962 4.233 5.199 1.00 49.49 13 VAL A O 6
ATOM 2970 N N . HIS A 1 14 ? 13.353 2.711 4.802 1.00 49.53 14 HIS A N 6
ATOM 2971 C CA . HIS A 1 14 ? 12.748 2.844 6.122 1.00 50.07 14 HIS A CA 6
ATOM 2972 C C . HIS A 1 14 ? 13.686 2.341 7.212 1.00 50.51 14 HIS A C 6
ATOM 2973 O O . HIS A 1 14 ? 13.739 2.903 8.306 1.00 49.49 14 HIS A O 6
ATOM 2987 N N . PHE A 1 15 ? 14.425 1.280 6.906 1.00 49.53 15 PHE A N 6
ATOM 2988 C CA . PHE A 1 15 ? 15.421 0.749 7.829 1.00 50.07 15 PHE A CA 6
ATOM 2989 C C . PHE A 1 15 ? 16.432 1.818 8.223 1.00 50.51 15 PHE A C 6
ATOM 2990 O O . PHE A 1 15 ? 16.696 2.029 9.406 1.00 49.49 15 PHE A O 6
ATOM 3007 N N . PHE A 1 16 ? 16.995 2.489 7.224 1.00 49.53 16 PHE A N 6
ATOM 3008 C CA . PHE A 1 16 ? 17.909 3.599 7.466 1.00 50.07 16 PHE A CA 6
ATOM 3009 C C . PHE A 1 16 ? 17.248 4.685 8.304 1.00 50.51 16 PHE A C 6
ATOM 3010 O O . PHE A 1 16 ? 17.818 5.159 9.287 1.00 49.49 16 PHE A O 6
ATOM 3027 N N . LYS A 1 17 ? 16.041 5.077 7.908 1.00 49.53 17 LYS A N 6
ATOM 3028 C CA . LYS A 1 17 ? 15.332 6.163 8.574 1.00 50.07 17 LYS A CA 6
ATOM 3029 C C . LYS A 1 17 ? 14.984 5.795 10.011 1.00 50.51 17 LYS A C 6
ATOM 3030 O O . LYS A 1 17 ? 14.912 6.661 10.883 1.00 49.49 17 LYS A O 6
ATOM 3049 N N . ASN A 1 18 ? 14.769 4.506 10.251 1.00 49.53 18 ASN A N 6
ATOM 3050 C CA . ASN A 1 18 ? 14.425 4.022 11.582 1.00 50.07 18 ASN A CA 6
ATOM 3051 C C . ASN A 1 18 ? 15.642 4.013 12.497 1.00 50.51 18 ASN A C 6
ATOM 3052 O O . ASN A 1 18 ? 15.517 3.853 13.711 1.00 49.49 18 ASN A O 6
ATOM 3063 N N . ILE A 1 19 ? 16.820 4.187 11.907 1.00 49.53 19 ILE A N 6
ATOM 3064 C CA . ILE A 1 19 ? 18.055 4.290 12.677 1.00 50.07 19 ILE A CA 6
ATOM 3065 C C . ILE A 1 19 ? 18.363 5.739 13.030 1.00 50.51 19 ILE A C 6
ATOM 3066 O O . ILE A 1 19 ? 18.736 6.046 14.162 1.00 49.49 19 ILE A O 6
ATOM 3082 N N . VAL A 1 20 ? 18.204 6.628 12.055 1.00 49.53 20 VAL A N 6
ATOM 3083 C CA . VAL A 1 20 ? 18.571 8.029 12.227 1.00 50.07 20 VAL A CA 6
ATOM 3084 C C . VAL A 1 20 ? 17.409 8.836 12.790 1.00 50.51 20 VAL A C 6
ATOM 3085 O O . VAL A 1 20 ? 17.588 9.967 13.244 1.00 49.49 20 VAL A O 6
ATOM 3098 N N . THR A 1 21 ? 16.216 8.252 12.756 1.00 49.53 21 THR A N 6
ATOM 3099 C CA . THR A 1 21 ? 15.034 8.888 13.324 1.00 50.07 21 THR A CA 6
ATOM 3100 C C . THR A 1 21 ? 14.350 7.978 14.336 1.00 50.51 21 THR A C 6
ATOM 3101 O O . THR A 1 21 ? 14.085 6.809 14.054 1.00 49.49 21 THR A O 6
ATOM 3112 N N . PRO A 1 22 ? 14.069 8.519 15.516 1.00 49.71 22 PRO A N 6
ATOM 3113 C CA . PRO A 1 22 ? 13.435 7.750 16.581 1.00 50.02 22 PRO A CA 6
ATOM 3114 C C . PRO A 1 22 ? 11.980 7.446 16.248 1.00 50.51 22 PRO A C 6
ATOM 3115 O O . PRO A 1 22 ? 11.450 7.922 15.244 1.00 49.49 22 PRO A O 6
ATOM 3126 N N . ARG A 1 23 ? 11.339 6.648 17.096 1.00 49.53 23 ARG A N 6
ATOM 3127 C CA . ARG A 1 23 ? 9.955 6.247 16.872 1.00 50.07 23 ARG A CA 6
ATOM 3128 C C . ARG A 1 23 ? 9.033 7.458 16.815 1.00 50.51 23 ARG A C 6
ATOM 3129 O O . ARG A 1 23 ? 8.936 8.222 17.776 1.00 49.49 23 ARG A O 6
ATOM 3150 N N . THR A 1 24 ? 8.356 7.627 15.685 1.00 49.53 24 THR A N 6
ATOM 3151 C CA . THR A 1 24 ? 7.385 8.703 15.526 1.00 50.07 24 THR A CA 6
ATOM 3152 C C . THR A 1 24 ? 6.046 8.168 15.034 1.00 50.51 24 THR A C 6
ATOM 3153 O O . THR A 1 24 ? 5.953 7.027 14.580 1.00 49.49 24 THR A O 6
ATOM 3164 N N . PRO A 1 25 ? 5.013 8.998 15.125 1.00 49.71 25 PRO A N 6
ATOM 3165 C CA . PRO A 1 25 ? 3.668 8.594 14.732 1.00 50.02 25 PRO A CA 6
ATOM 3166 C C . PRO A 1 25 ? 3.653 8.035 13.316 1.00 50.51 25 PRO A C 6
ATOM 3167 O O . PRO A 1 25 ? 4.401 8.490 12.450 1.00 49.49 25 PRO A O 6
ATOM 3178 N N . PRO A 1 26 ? 2.797 7.045 13.084 1.00 49.71 26 PRO A N 6
ATOM 3179 C CA . PRO A 1 26 ? 2.704 6.403 11.779 1.00 50.02 26 PRO A CA 6
ATOM 3180 C C . PRO A 1 26 ? 2.015 7.309 10.767 1.00 50.51 26 PRO A C 6
ATOM 3181 O O . PRO A 1 26 ? 1.393 8.305 11.134 1.00 49.49 26 PRO A O 6
ATOM 3192 N N . PRO A 1 27 ? 2.129 6.956 9.491 1.00 49.71 27 PRO A N 6
ATOM 3193 C CA . PRO A 1 27 ? 1.494 7.721 8.425 1.00 50.02 27 PRO A CA 6
ATOM 3194 C C . PRO A 1 27 ? -0.014 7.507 8.417 1.00 50.51 27 PRO A C 6
ATOM 3195 O O . PRO A 1 27 ? -0.529 6.623 9.101 1.00 49.49 27 PRO A O 6
ATOM 3206 N N . SER A 1 28 ? -0.718 8.322 7.638 1.00 49.53 28 SER A N 6
ATOM 3207 C CA . SER A 1 28 ? -2.152 8.147 7.445 1.00 50.07 28 SER A CA 6
ATOM 3208 C C . SER A 1 28 ? -2.465 6.785 6.839 1.00 50.51 28 SER A C 6
ATOM 3209 O O . SER A 1 28 ? -1.674 6.242 6.068 1.00 49.49 28 SER A O 6
ATOM 3217 N N . GLN A 1 29 ? -3.623 6.237 7.192 1.00 49.53 29 GLN A N 6
ATOM 3218 C CA . GLN A 1 29 ? -4.005 4.902 6.750 1.00 50.07 29 GLN A CA 6
ATOM 3219 C C . GLN A 1 29 ? -3.729 4.713 5.265 1.00 50.51 29 GLN A C 6
ATOM 3220 O O . GLN A 1 29 ? -4.271 5.434 4.425 1.00 49.49 29 GLN A O 6
ATOM 3234 N N . GLY A 1 30 ? -2.884 3.739 4.943 1.00 49.53 30 GLY A N 6
ATOM 3235 C CA . GLY A 1 30 ? -2.525 3.462 3.558 1.00 49.98 30 GLY A CA 6
ATOM 3236 C C . GLY A 1 30 ? -3.545 2.542 2.898 1.00 50.51 30 GLY A C 6
ATOM 3237 O O . GLY A 1 30 ? -4.443 3.000 2.192 1.00 49.49 30 GLY A O 6
ATOM 3241 N N . LYS A 1 31 ? -3.402 1.243 3.133 1.00 49.53 31 LYS A N 6
ATOM 3242 C CA . LYS A 1 31 ? -2.360 0.734 4.018 1.00 50.07 31 LYS A CA 6
ATOM 3243 C C . LYS A 1 31 ? -1.158 0.236 3.227 1.00 50.51 31 LYS A C 6
ATOM 3244 O O . LYS A 1 31 ? -1.273 -0.086 2.043 1.00 49.49 31 LYS A O 6
ATOM 3263 N N . GLY A 1 32 ? -0.007 0.173 3.885 1.00 49.53 32 GLY A N 6
ATOM 3264 C CA . GLY A 1 32 ? 1.212 -0.317 3.252 1.00 49.98 32 GLY A CA 6
ATOM 3265 C C . GLY A 1 32 ? 1.446 -1.787 3.570 1.00 50.51 32 GLY A C 6
ATOM 3266 O O . GLY A 1 32 ? 0.542 -2.484 4.031 1.00 49.49 32 GLY A O 6
ATOM 3270 N N . ARG A 1 33 ? 2.664 -2.255 3.320 1.00 49.53 33 ARG A N 6
ATOM 3271 C CA . ARG A 1 33 ? 3.025 -3.640 3.600 1.00 50.07 33 ARG A CA 6
ATOM 3272 C C . ARG A 1 33 ? 3.341 -3.838 5.078 1.00 50.51 33 ARG A C 6
ATOM 3273 O O . ARG A 1 33 ? 3.309 -4.960 5.584 1.00 49.49 33 ARG A O 6
ATOM 3294 N N . GLY A 1 34 ? 3.647 -2.743 5.764 1.00 49.53 34 GLY A N 6
ATOM 3295 C CA . GLY A 1 34 ? 3.836 -2.772 7.209 1.00 49.98 34 GLY A CA 6
ATOM 3296 C C . GLY A 1 34 ? 5.276 -3.115 7.570 1.00 50.51 34 GLY A C 6
ATOM 3297 O O . GLY A 1 34 ? 5.527 -3.917 8.469 1.00 49.49 34 GLY A O 6
ATOM 3301 N N . LEU A 1 35 ? 6.219 -2.502 6.863 1.00 49.53 35 LEU A N 6
ATOM 3302 C CA . LEU A 1 35 ? 7.637 -2.704 7.139 1.00 50.07 35 LEU A CA 6
ATOM 3303 C C . LEU A 1 35 ? 8.289 -1.420 7.637 1.00 50.51 35 LEU A C 6
ATOM 3304 O O . LEU A 1 35 ? 9.375 -1.449 8.216 1.00 49.49 35 LEU A O 6
ATOM 3320 N N . SER A 1 36 ? 7.621 -0.295 7.407 1.00 49.53 36 SER A N 6
ATOM 3321 C CA . SER A 1 36 ? 8.120 0.998 7.858 1.00 50.07 36 SER A CA 6
ATOM 3322 C C . SER A 1 36 ? 8.268 1.034 9.374 1.00 50.51 36 SER A C 6
ATOM 3323 O O . SER A 1 36 ? 8.678 2.045 9.944 1.00 49.49 36 SER A O 6
ATOM 3331 N N . SER A 1 1 ? -1.937 -0.750 9.188 1.00 49.53 1 SER A N 7
ATOM 3332 C CA . SER A 1 1 ? -2.317 0.406 8.385 1.00 50.07 1 SER A CA 7
ATOM 3333 C C . SER A 1 1 ? -2.100 0.139 6.901 1.00 50.51 1 SER A C 7
ATOM 3334 O O . SER A 1 1 ? -1.028 -0.304 6.489 1.00 49.49 1 SER A O 7
ATOM 3342 N N . GLN A 1 2 ? -3.125 0.412 6.100 1.00 49.53 2 GLN A N 7
ATOM 3343 C CA . GLN A 1 2 ? -3.022 0.281 4.651 1.00 50.07 2 GLN A CA 7
ATOM 3344 C C . GLN A 1 2 ? -2.178 1.400 4.055 1.00 50.51 2 GLN A C 7
ATOM 3345 O O . GLN A 1 2 ? -2.402 2.577 4.338 1.00 49.49 2 GLN A O 7
ATOM 3359 N N . HIS A 1 3 ? -1.208 1.026 3.229 1.00 49.53 3 HIS A N 7
ATOM 3360 C CA . HIS A 1 3 ? -0.345 2.000 2.570 1.00 50.07 3 HIS A CA 7
ATOM 3361 C C . HIS A 1 3 ? -0.589 2.024 1.067 1.00 50.51 3 HIS A C 7
ATOM 3362 O O . HIS A 1 3 ? -1.288 1.167 0.527 1.00 49.49 3 HIS A O 7
ATOM 3376 N N . GLY A 1 4 ? -0.009 3.013 0.394 1.00 49.53 4 GLY A N 7
ATOM 3377 C CA . GLY A 1 4 ? -0.202 3.179 -1.042 1.00 49.98 4 GLY A CA 7
ATOM 3378 C C . GLY A 1 4 ? 0.596 2.145 -1.827 1.00 50.51 4 GLY A C 7
ATOM 3379 O O . GLY A 1 4 ? 1.630 1.663 -1.365 1.00 49.49 4 GLY A O 7
ATOM 3383 N N . ARG A 1 5 ? 0.108 1.809 -3.016 1.00 49.53 5 ARG A N 7
ATOM 3384 C CA . ARG A 1 5 ? 0.789 0.853 -3.881 1.00 50.07 5 ARG A CA 7
ATOM 3385 C C . ARG A 1 5 ? 1.988 1.491 -4.570 1.00 50.51 5 ARG A C 7
ATOM 3386 O O . ARG A 1 5 ? 2.921 0.800 -4.981 1.00 49.49 5 ARG A O 7
ATOM 3407 N N . THR A 1 6 ? 1.959 2.814 -4.694 1.00 49.53 6 THR A N 7
ATOM 3408 C CA . THR A 1 6 ? 3.087 3.557 -5.240 1.00 50.07 6 THR A CA 7
ATOM 3409 C C . THR A 1 6 ? 3.713 4.464 -4.187 1.00 50.51 6 THR A C 7
ATOM 3410 O O . THR A 1 6 ? 4.788 5.024 -4.396 1.00 49.49 6 THR A O 7
ATOM 3421 N N . GLN A 1 7 ? 3.030 4.604 -3.055 1.00 49.53 7 GLN A N 7
ATOM 3422 C CA . GLN A 1 7 ? 3.470 5.515 -2.005 1.00 50.07 7 GLN A CA 7
ATOM 3423 C C . GLN A 1 7 ? 4.191 4.765 -0.893 1.00 50.51 7 GLN A C 7
ATOM 3424 O O . GLN A 1 7 ? 4.698 5.371 0.051 1.00 49.49 7 GLN A O 7
ATOM 3438 N N . ASP A 1 8 ? 4.234 3.442 -1.008 1.00 49.53 8 ASP A N 7
ATOM 3439 C CA . ASP A 1 8 ? 4.963 2.612 -0.056 1.00 50.07 8 ASP A CA 7
ATOM 3440 C C . ASP A 1 8 ? 6.459 2.888 -0.117 1.00 50.51 8 ASP A C 7
ATOM 3441 O O . ASP A 1 8 ? 7.108 2.625 -1.129 1.00 49.49 8 ASP A O 7
ATOM 3450 N N . GLU A 1 9 ? 7.003 3.419 0.974 1.00 49.53 9 GLU A N 7
ATOM 3451 C CA . GLU A 1 9 ? 8.427 3.720 1.050 1.00 50.07 9 GLU A CA 7
ATOM 3452 C C . GLU A 1 9 ? 9.263 2.447 0.989 1.00 50.51 9 GLU A C 7
ATOM 3453 O O . GLU A 1 9 ? 8.862 1.404 1.505 1.00 49.49 9 GLU A O 7
ATOM 3465 N N . ASN A 1 10 ? 10.426 2.541 0.354 1.00 49.53 10 ASN A N 7
ATOM 3466 C CA . ASN A 1 10 ? 11.359 1.421 0.295 1.00 50.07 10 ASN A CA 7
ATOM 3467 C C . ASN A 1 10 ? 11.682 0.900 1.690 1.00 50.51 10 ASN A C 7
ATOM 3468 O O . ASN A 1 10 ? 12.185 1.638 2.537 1.00 49.49 10 ASN A O 7
ATOM 3479 N N . PRO A 1 11 ? 11.389 -0.375 1.921 1.00 49.71 11 PRO A N 7
ATOM 3480 C CA . PRO A 1 11 ? 11.623 -0.990 3.223 1.00 50.02 11 PRO A CA 7
ATOM 3481 C C . PRO A 1 11 ? 13.053 -0.760 3.692 1.00 50.51 11 PRO A C 7
ATOM 3482 O O . PRO A 1 11 ? 13.306 -0.593 4.886 1.00 49.49 11 PRO A O 7
ATOM 3493 N N . VAL A 1 12 ? 13.986 -0.751 2.748 1.00 49.53 12 VAL A N 7
ATOM 3494 C CA . VAL A 1 12 ? 15.396 -0.548 3.064 1.00 50.07 12 VAL A CA 7
ATOM 3495 C C . VAL A 1 12 ? 15.658 0.884 3.512 1.00 50.51 12 VAL A C 7
ATOM 3496 O O . VAL A 1 12 ? 16.361 1.118 4.495 1.00 49.49 12 VAL A O 7
ATOM 3509 N N . VAL A 1 13 ? 15.090 1.839 2.784 1.00 49.53 13 VAL A N 7
ATOM 3510 C CA . VAL A 1 13 ? 15.224 3.249 3.132 1.00 50.07 13 VAL A CA 7
ATOM 3511 C C . VAL A 1 13 ? 14.538 3.557 4.456 1.00 50.51 13 VAL A C 7
ATOM 3512 O O . VAL A 1 13 ? 15.038 4.346 5.258 1.00 49.49 13 VAL A O 7
ATOM 3525 N N . HIS A 1 14 ? 13.387 2.930 4.680 1.00 49.53 14 HIS A N 7
ATOM 3526 C CA . HIS A 1 14 ? 12.646 3.109 5.923 1.00 50.07 14 HIS A CA 7
ATOM 3527 C C . HIS A 1 14 ? 13.426 2.563 7.112 1.00 50.51 14 HIS A C 7
ATOM 3528 O O . HIS A 1 14 ? 13.438 3.163 8.187 1.00 49.49 14 HIS A O 7
ATOM 3542 N N . PHE A 1 15 ? 14.074 1.420 6.914 1.00 49.53 15 PHE A N 7
ATOM 3543 C CA . PHE A 1 15 ? 14.978 0.868 7.917 1.00 50.07 15 PHE A CA 7
ATOM 3544 C C . PHE A 1 15 ? 16.070 1.864 8.282 1.00 50.51 15 PHE A C 7
ATOM 3545 O O . PHE A 1 15 ? 16.349 2.090 9.460 1.00 49.49 15 PHE A O 7
ATOM 3562 N N . PHE A 1 16 ? 16.685 2.460 7.266 1.00 49.53 16 PHE A N 7
ATOM 3563 C CA . PHE A 1 16 ? 17.658 3.525 7.477 1.00 50.07 16 PHE A CA 7
ATOM 3564 C C . PHE A 1 16 ? 17.055 4.669 8.283 1.00 50.51 16 PHE A C 7
ATOM 3565 O O . PHE A 1 16 ? 17.657 5.145 9.246 1.00 49.49 16 PHE A O 7
ATOM 3582 N N . LYS A 1 17 ? 15.866 5.106 7.884 1.00 49.53 17 LYS A N 7
ATOM 3583 C CA . LYS A 1 17 ? 15.180 6.193 8.570 1.00 50.07 17 LYS A CA 7
ATOM 3584 C C . LYS A 1 17 ? 14.907 5.842 10.027 1.00 50.51 17 LYS A C 7
ATOM 3585 O O . LYS A 1 17 ? 14.934 6.709 10.901 1.00 49.49 17 LYS A O 7
ATOM 3604 N N . ASN A 1 18 ? 14.646 4.565 10.283 1.00 49.53 18 ASN A N 7
ATOM 3605 C CA . ASN A 1 18 ? 14.420 4.086 11.642 1.00 50.07 18 ASN A CA 7
ATOM 3606 C C . ASN A 1 18 ? 15.655 4.288 12.510 1.00 50.51 18 ASN A C 7
ATOM 3607 O O . ASN A 1 18 ? 15.548 4.562 13.705 1.00 49.49 18 ASN A O 7
ATOM 3618 N N . ILE A 1 19 ? 16.829 4.153 11.901 1.00 49.53 19 ILE A N 7
ATOM 3619 C CA . ILE A 1 19 ? 18.087 4.274 12.627 1.00 50.07 19 ILE A CA 7
ATOM 3620 C C . ILE A 1 19 ? 18.398 5.730 12.951 1.00 50.51 19 ILE A C 7
ATOM 3621 O O . ILE A 1 19 ? 18.742 6.064 14.085 1.00 49.49 19 ILE A O 7
ATOM 3637 N N . VAL A 1 20 ? 18.276 6.592 11.947 1.00 49.53 20 VAL A N 7
ATOM 3638 C CA . VAL A 1 20 ? 18.710 7.979 12.072 1.00 50.07 20 VAL A CA 7
ATOM 3639 C C . VAL A 1 20 ? 17.577 8.868 12.569 1.00 50.51 20 VAL A C 7
ATOM 3640 O O . VAL A 1 20 ? 17.814 9.962 13.082 1.00 49.49 20 VAL A O 7
ATOM 3653 N N . THR A 1 21 ? 16.347 8.391 12.415 1.00 49.53 21 THR A N 7
ATOM 3654 C CA . THR A 1 21 ? 15.175 9.136 12.859 1.00 50.07 21 THR A CA 7
ATOM 3655 C C . THR A 1 21 ? 14.209 8.240 13.622 1.00 50.51 21 THR A C 7
ATOM 3656 O O . THR A 1 21 ? 13.354 7.583 13.026 1.00 49.49 21 THR A O 7
ATOM 3667 N N . PRO A 1 22 ? 14.348 8.216 14.944 1.00 49.71 22 PRO A N 7
ATOM 3668 C CA . PRO A 1 22 ? 13.548 7.332 15.782 1.00 50.02 22 PRO A CA 7
ATOM 3669 C C . PRO A 1 22 ? 12.059 7.574 15.574 1.00 50.51 22 PRO A C 7
ATOM 3670 O O . PRO A 1 22 ? 11.242 6.670 15.756 1.00 49.49 22 PRO A O 7
ATOM 3681 N N . ARG A 1 23 ? 11.711 8.797 15.191 1.00 49.53 23 ARG A N 7
ATOM 3682 C CA . ARG A 1 23 ? 10.313 9.193 15.067 1.00 50.07 23 ARG A CA 7
ATOM 3683 C C . ARG A 1 23 ? 9.923 9.387 13.607 1.00 50.51 23 ARG A C 7
ATOM 3684 O O . ARG A 1 23 ? 9.062 10.207 13.289 1.00 49.49 23 ARG A O 7
ATOM 3705 N N . THR A 1 24 ? 10.562 8.628 12.723 1.00 49.53 24 THR A N 7
ATOM 3706 C CA . THR A 1 24 ? 10.250 8.684 11.300 1.00 50.07 24 THR A CA 7
ATOM 3707 C C . THR A 1 24 ? 8.827 8.216 11.029 1.00 50.51 24 THR A C 7
ATOM 3708 O O . THR A 1 24 ? 8.351 7.256 11.636 1.00 49.49 24 THR A O 7
ATOM 3719 N N . PRO A 1 25 ? 8.148 8.900 10.114 1.00 49.71 25 PRO A N 7
ATOM 3720 C CA . PRO A 1 25 ? 6.790 8.531 9.732 1.00 50.02 25 PRO A CA 7
ATOM 3721 C C . PRO A 1 25 ? 6.776 7.234 8.934 1.00 50.51 25 PRO A C 7
ATOM 3722 O O . PRO A 1 25 ? 7.762 6.879 8.288 1.00 49.49 25 PRO A O 7
ATOM 3733 N N . PRO A 1 26 ? 5.651 6.527 8.983 1.00 49.71 26 PRO A N 7
ATOM 3734 C CA . PRO A 1 26 ? 5.511 5.261 8.274 1.00 50.02 26 PRO A CA 7
ATOM 3735 C C . PRO A 1 26 ? 5.343 5.484 6.776 1.00 50.51 26 PRO A C 7
ATOM 3736 O O . PRO A 1 26 ? 5.182 6.617 6.322 1.00 49.49 26 PRO A O 7
ATOM 3747 N N . PRO A 1 27 ? 5.383 4.398 6.013 1.00 49.71 27 PRO A N 7
ATOM 3748 C CA . PRO A 1 27 ? 5.160 4.464 4.574 1.00 50.02 27 PRO A CA 7
ATOM 3749 C C . PRO A 1 27 ? 3.873 5.211 4.249 1.00 50.51 27 PRO A C 7
ATOM 3750 O O . PRO A 1 27 ? 2.877 5.093 4.964 1.00 49.49 27 PRO A O 7
ATOM 3761 N N . SER A 1 28 ? 3.898 5.982 3.167 1.00 49.53 28 SER A N 7
ATOM 3762 C CA . SER A 1 28 ? 2.814 6.906 2.858 1.00 50.07 28 SER A CA 7
ATOM 3763 C C . SER A 1 28 ? 1.593 6.163 2.328 1.00 50.51 28 SER A C 7
ATOM 3764 O O . SER A 1 28 ? 1.717 5.101 1.718 1.00 49.49 28 SER A O 7
ATOM 3772 N N . GLN A 1 29 ? 0.415 6.729 2.565 1.00 49.53 29 GLN A N 7
ATOM 3773 C CA . GLN A 1 29 ? -0.831 6.126 2.105 1.00 50.07 29 GLN A CA 7
ATOM 3774 C C . GLN A 1 29 ? -1.200 6.619 0.712 1.00 50.51 29 GLN A C 7
ATOM 3775 O O . GLN A 1 29 ? -0.723 7.662 0.265 1.00 49.49 29 GLN A O 7
ATOM 3789 N N . GLY A 1 30 ? -2.054 5.863 0.030 1.00 49.53 30 GLY A N 7
ATOM 3790 C CA . GLY A 1 30 ? -2.458 6.201 -1.331 1.00 49.98 30 GLY A CA 7
ATOM 3791 C C . GLY A 1 30 ? -3.759 6.992 -1.338 1.00 50.51 30 GLY A C 7
ATOM 3792 O O . GLY A 1 30 ? -4.084 7.681 -0.371 1.00 49.49 30 GLY A O 7
ATOM 3796 N N . LYS A 1 31 ? -4.502 6.889 -2.435 1.00 49.53 31 LYS A N 7
ATOM 3797 C CA . LYS A 1 31 ? -5.767 7.602 -2.574 1.00 50.07 31 LYS A CA 7
ATOM 3798 C C . LYS A 1 31 ? -6.868 6.931 -1.764 1.00 50.51 31 LYS A C 7
ATOM 3799 O O . LYS A 1 31 ? -7.879 7.554 -1.438 1.00 49.49 31 LYS A O 7
ATOM 3818 N N . GLY A 1 32 ? -6.668 5.657 -1.443 1.00 49.53 32 GLY A N 7
ATOM 3819 C CA . GLY A 1 32 ? -7.631 4.908 -0.645 1.00 49.98 32 GLY A CA 7
ATOM 3820 C C . GLY A 1 32 ? -7.484 5.226 0.837 1.00 50.51 32 GLY A C 7
ATOM 3821 O O . GLY A 1 32 ? -6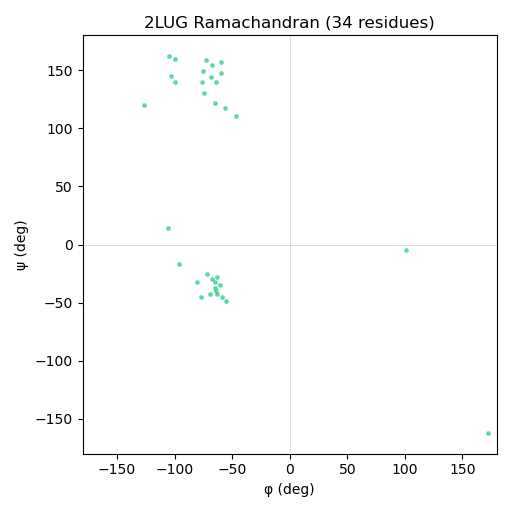.652 6.046 1.227 1.00 49.49 32 GLY A O 7
ATOM 3825 N N . ARG A 1 33 ? -8.297 4.574 1.661 1.00 49.53 33 ARG A N 7
ATOM 3826 C CA . ARG A 1 33 ? -8.276 4.804 3.101 1.00 50.07 33 ARG A CA 7
ATOM 3827 C C . ARG A 1 33 ? -7.167 4.004 3.770 1.00 50.51 33 ARG A C 7
ATOM 3828 O O . ARG A 1 33 ? -6.766 2.948 3.278 1.00 49.49 33 ARG A O 7
ATOM 3849 N N . GLY A 1 34 ? -6.674 4.510 4.895 1.00 49.53 34 GLY A N 7
ATOM 3850 C CA . GLY A 1 34 ? -5.662 3.807 5.673 1.00 49.98 34 GLY A CA 7
ATOM 3851 C C . GLY A 1 34 ? -6.266 2.623 6.420 1.00 50.51 34 GLY A C 7
ATOM 3852 O O . GLY A 1 34 ? -5.548 1.731 6.872 1.00 49.49 34 GLY A O 7
ATOM 3856 N N . LEU A 1 35 ? -7.588 2.621 6.544 1.00 49.53 35 LEU A N 7
ATOM 3857 C CA . LEU A 1 35 ? -8.293 1.532 7.211 1.00 50.07 35 LEU A CA 7
ATOM 3858 C C . LEU A 1 35 ? -8.824 0.521 6.203 1.00 50.51 35 LEU A C 7
ATOM 3859 O O . LEU A 1 35 ? -9.406 -0.497 6.578 1.00 49.49 35 LEU A O 7
ATOM 3875 N N . SER A 1 36 ? -8.621 0.807 4.922 1.00 49.53 36 SER A N 7
ATOM 3876 C CA . SER A 1 36 ? -9.112 -0.058 3.856 1.00 50.07 36 SER A CA 7
ATOM 3877 C C . SER A 1 36 ? -8.518 -1.456 3.963 1.00 50.51 36 SER A C 7
ATOM 3878 O O . SER A 1 36 ? -8.814 -2.331 3.151 1.00 49.49 36 SER A O 7
ATOM 3886 N N . SER A 1 1 ? 14.681 12.618 5.884 1.00 49.53 1 SER A N 8
ATOM 3887 C CA . SER A 1 1 ? 14.646 12.096 7.244 1.00 50.07 1 SER A CA 8
ATOM 3888 C C . SER A 1 1 ? 13.219 11.788 7.679 1.00 50.51 1 SER A C 8
ATOM 3889 O O . SER A 1 1 ? 12.987 10.888 8.487 1.00 49.49 1 SER A O 8
ATOM 3897 N N . GLN A 1 2 ? 12.266 12.539 7.140 1.00 49.53 2 GLN A N 8
ATOM 3898 C CA . GLN A 1 2 ? 10.857 12.330 7.452 1.00 50.07 2 GLN A CA 8
ATOM 3899 C C . GLN A 1 2 ? 10.346 11.030 6.847 1.00 50.51 2 GLN A C 8
ATOM 3900 O O . GLN A 1 2 ? 10.509 10.782 5.652 1.00 49.49 2 GLN A O 8
ATOM 3914 N N . HIS A 1 3 ? 9.726 10.199 7.680 1.00 49.53 3 HIS A N 8
ATOM 3915 C CA . HIS A 1 3 ? 9.197 8.917 7.230 1.00 50.07 3 HIS A CA 8
ATOM 3916 C C . HIS A 1 3 ? 8.235 9.097 6.063 1.00 50.51 3 HIS A C 8
ATOM 3917 O O . HIS A 1 3 ? 7.301 9.896 6.133 1.00 49.49 3 HIS A O 8
ATOM 3931 N N . GLY A 1 4 ? 8.468 8.350 4.990 1.00 49.53 4 GLY A N 8
ATOM 3932 C CA . GLY A 1 4 ? 7.655 8.464 3.785 1.00 49.98 4 GLY A CA 8
ATOM 3933 C C . GLY A 1 4 ? 6.476 7.500 3.823 1.00 50.51 4 GLY A C 8
ATOM 3934 O O . GLY A 1 4 ? 6.025 7.098 4.896 1.00 49.49 4 GLY A O 8
ATOM 3938 N N . ARG A 1 5 ? 5.980 7.132 2.647 1.00 49.53 5 ARG A N 8
ATOM 3939 C CA . ARG A 1 5 ? 4.860 6.203 2.544 1.00 50.07 5 ARG A CA 8
ATOM 3940 C C . ARG A 1 5 ? 5.347 4.767 2.405 1.00 50.51 5 ARG A C 8
ATOM 3941 O O . ARG A 1 5 ? 6.353 4.503 1.747 1.00 49.49 5 ARG A O 8
ATOM 3962 N N . THR A 1 6 ? 4.627 3.841 3.030 1.00 49.53 6 THR A N 8
ATOM 3963 C CA . THR A 1 6 ? 5.019 2.436 3.030 1.00 50.07 6 THR A CA 8
ATOM 3964 C C . THR A 1 6 ? 5.127 1.895 1.610 1.00 50.51 6 THR A C 8
ATOM 3965 O O . THR A 1 6 ? 6.040 1.133 1.294 1.00 49.49 6 THR A O 8
ATOM 3976 N N . GLN A 1 7 ? 4.189 2.294 0.758 1.00 49.53 7 GLN A N 8
ATOM 3977 C CA . GLN A 1 7 ? 4.144 1.803 -0.616 1.00 50.07 7 GLN A CA 8
ATOM 3978 C C . GLN A 1 7 ? 5.229 2.449 -1.466 1.00 50.51 7 GLN A C 8
ATOM 3979 O O . GLN A 1 7 ? 5.858 1.788 -2.294 1.00 49.49 7 GLN A O 8
ATOM 3993 N N . ASP A 1 8 ? 5.445 3.743 -1.260 1.00 49.53 8 ASP A N 8
ATOM 3994 C CA . ASP A 1 8 ? 6.388 4.503 -2.073 1.00 50.07 8 ASP A CA 8
ATOM 3995 C C . ASP A 1 8 ? 7.825 4.089 -1.780 1.00 50.51 8 ASP A C 8
ATOM 3996 O O . ASP A 1 8 ? 8.600 3.810 -2.694 1.00 49.49 8 ASP A O 8
ATOM 4005 N N . GLU A 1 9 ? 8.175 4.053 -0.499 1.00 49.53 9 GLU A N 8
ATOM 4006 C CA . GLU A 1 9 ? 9.570 3.957 -0.088 1.00 50.07 9 GLU A CA 8
ATOM 4007 C C . GLU A 1 9 ? 9.996 2.504 0.078 1.00 50.51 9 GLU A C 8
ATOM 4008 O O . GLU A 1 9 ? 9.172 1.633 0.358 1.00 49.49 9 GLU A O 8
ATOM 4020 N N . ASN A 1 10 ? 11.289 2.248 -0.096 1.00 49.53 10 ASN A N 8
ATOM 4021 C CA . ASN A 1 10 ? 11.832 0.905 0.068 1.00 50.07 10 ASN A CA 8
ATOM 4022 C C . ASN A 1 10 ? 11.947 0.534 1.541 1.00 50.51 10 ASN A C 8
ATOM 4023 O O . ASN A 1 10 ? 12.144 1.398 2.395 1.00 49.49 10 ASN A O 8
ATOM 4034 N N . PRO A 1 11 ? 11.824 -0.756 1.832 1.00 49.71 11 PRO A N 8
ATOM 4035 C CA . PRO A 1 11 ? 11.971 -1.253 3.195 1.00 50.02 11 PRO A CA 8
ATOM 4036 C C . PRO A 1 11 ? 13.376 -0.996 3.726 1.00 50.51 11 PRO A C 8
ATOM 4037 O O . PRO A 1 11 ? 13.585 -0.894 4.935 1.00 49.49 11 PRO A O 8
ATOM 4048 N N . VAL A 1 12 ? 14.337 -0.891 2.814 1.00 49.53 12 VAL A N 8
ATOM 4049 C CA . VAL A 1 12 ? 15.698 -0.512 3.176 1.00 50.07 12 VAL A CA 8
ATOM 4050 C C . VAL A 1 12 ? 15.772 0.956 3.578 1.00 50.51 12 VAL A C 8
ATOM 4051 O O . VAL A 1 12 ? 16.470 1.314 4.527 1.00 49.49 12 VAL A O 8
ATOM 4064 N N . VAL A 1 13 ? 15.048 1.800 2.852 1.00 49.53 13 VAL A N 8
ATOM 4065 C CA . VAL A 1 13 ? 14.935 3.211 3.205 1.00 50.07 13 VAL A CA 8
ATOM 4066 C C . VAL A 1 13 ? 14.231 3.390 4.544 1.00 50.51 13 VAL A C 8
ATOM 4067 O O . VAL A 1 13 ? 14.616 4.235 5.350 1.00 49.49 13 VAL A O 8
ATOM 4080 N N . HIS A 1 14 ? 13.197 2.587 4.774 1.00 49.53 14 HIS A N 8
ATOM 4081 C CA . HIS A 1 14 ? 12.477 2.611 6.043 1.00 50.07 14 HIS A CA 8
ATOM 4082 C C . HIS A 1 14 ? 13.398 2.263 7.205 1.00 50.51 14 HIS A C 8
ATOM 4083 O O . HIS A 1 14 ? 13.404 2.946 8.229 1.00 49.49 14 HIS A O 8
ATOM 4097 N N . PHE A 1 15 ? 14.175 1.198 7.040 1.00 49.53 15 PHE A N 8
ATOM 4098 C CA . PHE A 1 15 ? 15.160 0.807 8.040 1.00 50.07 15 PHE A CA 8
ATOM 4099 C C . PHE A 1 15 ? 16.125 1.947 8.339 1.00 50.51 15 PHE A C 8
ATOM 4100 O O . PHE A 1 15 ? 16.327 2.315 9.496 1.00 49.49 15 PHE A O 8
ATOM 4117 N N . PHE A 1 16 ? 16.719 2.503 7.288 1.00 49.53 16 PHE A N 8
ATOM 4118 C CA . PHE A 1 16 ? 17.671 3.598 7.437 1.00 50.07 16 PHE A CA 8
ATOM 4119 C C . PHE A 1 16 ? 17.089 4.723 8.284 1.00 50.51 16 PHE A C 8
ATOM 4120 O O . PHE A 1 16 ? 17.717 5.183 9.237 1.00 49.49 16 PHE A O 8
ATOM 4137 N N . LYS A 1 17 ? 15.885 5.161 7.930 1.00 49.53 17 LYS A N 8
ATOM 4138 C CA . LYS A 1 17 ? 15.244 6.274 8.618 1.00 50.07 17 LYS A CA 8
ATOM 4139 C C . LYS A 1 17 ? 14.901 5.909 10.057 1.00 50.51 17 LYS A C 8
ATOM 4140 O O . LYS A 1 17 ? 14.880 6.769 10.937 1.00 49.49 17 LYS A O 8
ATOM 4159 N N . ASN A 1 18 ? 14.633 4.629 10.290 1.00 49.53 18 ASN A N 8
ATOM 4160 C CA . ASN A 1 18 ? 14.303 4.146 11.625 1.00 50.07 18 ASN A CA 8
ATOM 4161 C C . ASN A 1 18 ? 15.537 4.105 12.517 1.00 50.51 18 ASN A C 8
ATOM 4162 O O . ASN A 1 18 ? 15.429 3.971 13.736 1.00 49.49 18 ASN A O 8
ATOM 4173 N N . ILE A 1 19 ? 16.710 4.222 11.903 1.00 49.53 19 ILE A N 8
ATOM 4174 C CA . ILE A 1 19 ? 17.964 4.260 12.646 1.00 50.07 19 ILE A CA 8
ATOM 4175 C C . ILE A 1 19 ? 18.385 5.693 12.942 1.00 50.51 19 ILE A C 8
ATOM 4176 O O . ILE A 1 19 ? 18.786 6.015 14.061 1.00 49.49 19 ILE A O 8
ATOM 4192 N N . VAL A 1 20 ? 18.292 6.553 11.932 1.00 49.53 20 VAL A N 8
ATOM 4193 C CA . VAL A 1 20 ? 18.832 7.904 12.025 1.00 50.07 20 VAL A CA 8
ATOM 4194 C C . VAL A 1 20 ? 17.816 8.863 12.633 1.00 50.51 20 VAL A C 8
ATOM 4195 O O . VAL A 1 20 ? 18.175 9.931 13.128 1.00 49.49 20 VAL A O 8
ATOM 4208 N N . THR A 1 21 ? 16.546 8.475 12.591 1.00 49.53 21 THR A N 8
ATOM 4209 C CA . THR A 1 21 ? 15.498 9.207 13.293 1.00 50.07 21 THR A CA 8
ATOM 4210 C C . THR A 1 21 ? 14.647 8.273 14.143 1.00 50.51 21 THR A C 8
ATOM 4211 O O . THR A 1 21 ? 14.668 7.057 13.956 1.00 49.49 21 THR A O 8
ATOM 4222 N N . PRO A 1 22 ? 13.900 8.849 15.078 1.00 49.71 22 PRO A N 8
ATOM 4223 C CA . PRO A 1 22 ? 13.047 8.068 15.966 1.00 50.02 22 PRO A CA 8
ATOM 4224 C C . PRO A 1 22 ? 12.109 7.165 15.174 1.00 50.51 22 PRO A C 8
ATOM 4225 O O . PRO A 1 22 ? 11.492 7.595 14.201 1.00 49.49 22 PRO A O 8
ATOM 4236 N N . ARG A 1 23 ? 12.007 5.909 15.599 1.00 49.53 23 ARG A N 8
ATOM 4237 C CA . ARG A 1 23 ? 11.166 4.935 14.915 1.00 50.07 23 ARG A CA 8
ATOM 4238 C C . ARG A 1 23 ? 9.765 5.485 14.679 1.00 50.51 23 ARG A C 8
ATOM 4239 O O . ARG A 1 23 ? 9.056 5.830 15.625 1.00 49.49 23 ARG A O 8
ATOM 4260 N N . THR A 1 24 ? 9.371 5.567 13.412 1.00 49.53 24 THR A N 8
ATOM 4261 C CA . THR A 1 24 ? 8.078 6.132 13.047 1.00 50.07 24 THR A CA 8
ATOM 4262 C C . THR A 1 24 ? 7.181 5.084 12.401 1.00 50.51 24 THR A C 8
ATOM 4263 O O . THR A 1 24 ? 7.522 4.515 11.364 1.00 49.49 24 THR A O 8
ATOM 4274 N N . PRO A 1 25 ? 6.034 4.831 13.021 1.00 49.71 25 PRO A N 8
ATOM 4275 C CA . PRO A 1 25 ? 5.096 3.831 12.522 1.00 50.02 25 PRO A CA 8
ATOM 4276 C C . PRO A 1 25 ? 4.723 4.104 11.070 1.00 50.51 25 PRO A C 8
ATOM 4277 O O . PRO A 1 25 ? 4.183 5.161 10.745 1.00 49.49 25 PRO A O 8
ATOM 4288 N N . PRO A 1 26 ? 5.015 3.143 10.200 1.00 49.71 26 PRO A N 8
ATOM 4289 C CA . PRO A 1 26 ? 4.646 3.246 8.793 1.00 50.02 26 PRO A CA 8
ATOM 4290 C C . PRO A 1 26 ? 3.149 3.472 8.631 1.00 50.51 26 PRO A C 8
ATOM 4291 O O . PRO A 1 26 ? 2.344 2.933 9.391 1.00 49.49 26 PRO A O 8
ATOM 4302 N N . PRO A 1 27 ? 2.781 4.273 7.637 1.00 49.71 27 PRO A N 8
ATOM 4303 C CA . PRO A 1 27 ? 1.377 4.548 7.353 1.00 50.02 27 PRO A CA 8
ATOM 4304 C C . PRO A 1 27 ? 0.689 3.332 6.747 1.00 50.51 27 PRO A C 8
ATOM 4305 O O . PRO A 1 27 ? 1.336 2.478 6.140 1.00 49.49 27 PRO A O 8
ATOM 4316 N N . SER A 1 28 ? -0.627 3.257 6.916 1.00 49.53 28 SER A N 8
ATOM 4317 C CA . SER A 1 28 ? -1.409 2.157 6.368 1.00 50.07 28 SER A CA 8
ATOM 4318 C C . SER A 1 28 ? -1.589 2.306 4.862 1.00 50.51 28 SER A C 8
ATOM 4319 O O . SER A 1 28 ? -1.324 3.365 4.297 1.00 49.49 28 SER A O 8
ATOM 4327 N N . GLN A 1 29 ? -2.042 1.236 4.218 1.00 49.53 29 GLN A N 8
ATOM 4328 C CA . GLN A 1 29 ? -2.226 1.234 2.771 1.00 50.07 29 GLN A CA 8
ATOM 4329 C C . GLN A 1 29 ? -3.477 2.007 2.374 1.00 50.51 29 GLN A C 8
ATOM 4330 O O . GLN A 1 29 ? -4.491 1.967 3.071 1.00 49.49 29 GLN A O 8
ATOM 4344 N N . GLY A 1 30 ? -3.399 2.712 1.251 1.00 49.53 30 GLY A N 8
ATOM 4345 C CA . GLY A 1 30 ? -4.523 3.502 0.762 1.00 49.98 30 GLY A CA 8
ATOM 4346 C C . GLY A 1 30 ? -4.413 4.954 1.210 1.00 50.51 30 GLY A C 8
ATOM 4347 O O . GLY A 1 30 ? -5.234 5.793 0.838 1.00 49.49 30 GLY A O 8
ATOM 4351 N N . LYS A 1 31 ? -3.394 5.245 2.012 1.00 49.53 31 LYS A N 8
ATOM 4352 C CA . LYS A 1 31 ? -3.173 6.596 2.512 1.00 50.07 31 LYS A CA 8
ATOM 4353 C C . LYS A 1 31 ? -2.262 7.386 1.581 1.00 50.51 31 LYS A C 8
ATOM 4354 O O . LYS A 1 31 ? -1.460 6.810 0.846 1.00 49.49 31 LYS A O 8
ATOM 4373 N N . GLY A 1 32 ? -2.389 8.708 1.618 1.00 49.53 32 GLY A N 8
ATOM 4374 C CA . GLY A 1 32 ? -1.581 9.579 0.774 1.00 49.98 32 GLY A CA 8
ATOM 4375 C C . GLY A 1 32 ? -0.166 9.717 1.322 1.00 50.51 32 GLY A C 8
ATOM 4376 O O . GLY A 1 32 ? 0.088 9.429 2.491 1.00 49.49 32 GLY A O 8
ATOM 4380 N N . ARG A 1 33 ? 0.753 10.158 0.469 1.00 49.53 33 ARG A N 8
ATOM 4381 C CA . ARG A 1 33 ? 2.142 10.347 0.869 1.00 50.07 33 ARG A CA 8
ATOM 4382 C C . ARG A 1 33 ? 2.276 11.481 1.877 1.00 50.51 33 ARG A C 8
ATOM 4383 O O . ARG A 1 33 ? 3.023 11.375 2.850 1.00 49.49 33 ARG A O 8
ATOM 4404 N N . GLY A 1 34 ? 1.547 12.566 1.640 1.00 49.53 34 GLY A N 8
ATOM 4405 C CA . GLY A 1 34 ? 1.709 13.785 2.423 1.00 49.98 34 GLY A CA 8
ATOM 4406 C C . GLY A 1 34 ? 1.289 13.568 3.871 1.00 50.51 34 GLY A C 8
ATOM 4407 O O . GLY A 1 34 ? 1.695 14.313 4.764 1.00 49.49 34 GLY A O 8
ATOM 4411 N N . LEU A 1 35 ? 0.474 12.544 4.098 1.00 49.53 35 LEU A N 8
ATOM 4412 C CA . LEU A 1 35 ? -0.021 12.240 5.436 1.00 50.07 35 LEU A CA 8
ATOM 4413 C C . LEU A 1 35 ? 1.109 11.779 6.349 1.00 50.51 35 LEU A C 8
ATOM 4414 O O . LEU A 1 35 ? 1.046 11.952 7.566 1.00 49.49 35 LEU A O 8
ATOM 4430 N N . SER A 1 36 ? 2.141 11.191 5.754 1.00 49.53 36 SER A N 8
ATOM 4431 C CA . SER A 1 36 ? 3.291 10.711 6.511 1.00 50.07 36 SER A CA 8
ATOM 4432 C C . SER A 1 36 ? 4.494 11.627 6.325 1.00 50.51 36 SER A C 8
ATOM 4433 O O . SER A 1 36 ? 5.562 11.385 6.888 1.00 49.49 36 SER A O 8
ATOM 4441 N N . SER A 1 1 ? 10.477 13.684 9.256 1.00 49.53 1 SER A N 9
ATOM 4442 C CA . SER A 1 1 ? 9.056 13.657 8.934 1.00 50.07 1 SER A CA 9
ATOM 4443 C C . SER A 1 1 ? 8.557 12.228 8.760 1.00 50.51 1 SER A C 9
ATOM 4444 O O . SER A 1 1 ? 9.318 11.272 8.909 1.00 49.49 1 SER A O 9
ATOM 4452 N N . GLN A 1 2 ? 7.274 12.088 8.443 1.00 49.53 2 GLN A N 9
ATOM 4453 C CA . GLN A 1 2 ? 6.668 10.774 8.261 1.00 50.07 2 GLN A CA 9
ATOM 4454 C C . GLN A 1 2 ? 7.212 10.084 7.017 1.00 50.51 2 GLN A C 9
ATOM 4455 O O . GLN A 1 2 ? 7.330 10.698 5.956 1.00 49.49 2 GLN A O 9
ATOM 4469 N N . HIS A 1 3 ? 7.543 8.805 7.154 1.00 49.53 3 HIS A N 9
ATOM 4470 C CA . HIS A 1 3 ? 8.054 8.022 6.034 1.00 50.07 3 HIS A CA 9
ATOM 4471 C C . HIS A 1 3 ? 6.964 7.760 5.003 1.00 50.51 3 HIS A C 9
ATOM 4472 O O . HIS A 1 3 ? 5.785 8.005 5.256 1.00 49.49 3 HIS A O 9
ATOM 4486 N N . GLY A 1 4 ? 7.365 7.258 3.840 1.00 49.53 4 GLY A N 9
ATOM 4487 C CA . GLY A 1 4 ? 6.432 7.017 2.746 1.00 49.98 4 GLY A CA 9
ATOM 4488 C C . GLY A 1 4 ? 5.838 5.616 2.828 1.00 50.51 4 GLY A C 9
ATOM 4489 O O . GLY A 1 4 ? 6.119 4.866 3.763 1.00 49.49 4 GLY A O 9
ATOM 4493 N N . ARG A 1 5 ? 5.016 5.269 1.845 1.00 49.53 5 ARG A N 9
ATOM 4494 C CA . ARG A 1 5 ? 4.356 3.969 1.818 1.00 50.07 5 ARG A CA 9
ATOM 4495 C C . ARG A 1 5 ? 5.351 2.853 1.529 1.00 50.51 5 ARG A C 9
ATOM 4496 O O . ARG A 1 5 ? 6.497 3.110 1.163 1.00 49.49 5 ARG A O 9
ATOM 4517 N N . THR A 1 6 ? 4.905 1.612 1.695 1.00 49.53 6 THR A N 9
ATOM 4518 C CA . THR A 1 6 ? 5.751 0.453 1.437 1.00 50.07 6 THR A CA 9
ATOM 4519 C C . THR A 1 6 ? 6.122 0.359 -0.038 1.00 50.51 6 THR A C 9
ATOM 4520 O O . THR A 1 6 ? 7.223 -0.068 -0.384 1.00 49.49 6 THR A O 9
ATOM 4531 N N . GLN A 1 7 ? 5.197 0.761 -0.902 1.00 49.53 7 GLN A N 9
ATOM 4532 C CA . GLN A 1 7 ? 5.431 0.736 -2.341 1.00 50.07 7 GLN A CA 9
ATOM 4533 C C . GLN A 1 7 ? 6.249 1.940 -2.787 1.00 50.51 7 GLN A C 9
ATOM 4534 O O . GLN A 1 7 ? 7.101 1.832 -3.670 1.00 49.49 7 GLN A O 9
ATOM 4548 N N . ASP A 1 8 ? 5.984 3.089 -2.174 1.00 49.53 8 ASP A N 9
ATOM 4549 C CA . ASP A 1 8 ? 6.650 4.330 -2.550 1.00 50.07 8 ASP A CA 9
ATOM 4550 C C . ASP A 1 8 ? 8.063 4.391 -1.984 1.00 50.51 8 ASP A C 9
ATOM 4551 O O . ASP A 1 8 ? 8.973 4.927 -2.617 1.00 49.49 8 ASP A O 9
ATOM 4560 N N . GLU A 1 9 ? 8.240 3.838 -0.790 1.00 49.53 9 GLU A N 9
ATOM 4561 C CA . GLU A 1 9 ? 9.535 3.861 -0.118 1.00 50.07 9 GLU A CA 9
ATOM 4562 C C . GLU A 1 9 ? 10.047 2.450 0.138 1.00 50.51 9 GLU A C 9
ATOM 4563 O O . GLU A 1 9 ? 9.329 1.606 0.673 1.00 49.49 9 GLU A O 9
ATOM 4575 N N . ASN A 1 10 ? 11.294 2.200 -0.246 1.00 49.53 10 ASN A N 9
ATOM 4576 C CA . ASN A 1 10 ? 11.906 0.889 -0.060 1.00 50.07 10 ASN A CA 9
ATOM 4577 C C . ASN A 1 10 ? 12.054 0.555 1.419 1.00 50.51 10 ASN A C 9
ATOM 4578 O O . ASN A 1 10 ? 12.388 1.419 2.229 1.00 49.49 10 ASN A O 9
ATOM 4589 N N . PRO A 1 11 ? 11.802 -0.703 1.764 1.00 49.71 11 PRO A N 9
ATOM 4590 C CA . PRO A 1 11 ? 11.940 -1.162 3.141 1.00 50.02 11 PRO A CA 9
ATOM 4591 C C . PRO A 1 11 ? 13.310 -0.806 3.705 1.00 50.51 11 PRO A C 9
ATOM 4592 O O . PRO A 1 11 ? 13.438 -0.470 4.883 1.00 49.49 11 PRO A O 9
ATOM 4603 N N . VAL A 1 12 ? 14.330 -0.882 2.860 1.00 49.53 12 VAL A N 9
ATOM 4604 C CA . VAL A 1 12 ? 15.688 -0.536 3.263 1.00 50.07 12 VAL A CA 9
ATOM 4605 C C . VAL A 1 12 ? 15.783 0.928 3.675 1.00 50.51 12 VAL A C 9
ATOM 4606 O O . VAL A 1 12 ? 16.465 1.267 4.642 1.00 49.49 12 VAL A O 9
ATOM 4619 N N . VAL A 1 13 ? 15.096 1.791 2.936 1.00 49.53 13 VAL A N 9
ATOM 4620 C CA . VAL A 1 13 ? 15.065 3.214 3.250 1.00 50.07 13 VAL A CA 9
ATOM 4621 C C . VAL A 1 13 ? 14.310 3.474 4.548 1.00 50.51 13 VAL A C 9
ATOM 4622 O O . VAL A 1 13 ? 14.726 4.297 5.364 1.00 49.49 13 VAL A O 9
ATOM 4635 N N . HIS A 1 14 ? 13.200 2.770 4.732 1.00 49.53 14 HIS A N 9
ATOM 4636 C CA . HIS A 1 14 ? 12.466 2.810 5.992 1.00 50.07 14 HIS A CA 9
ATOM 4637 C C . HIS A 1 14 ? 13.369 2.455 7.166 1.00 50.51 14 HIS A C 9
ATOM 4638 O O . HIS A 1 14 ? 13.351 3.125 8.200 1.00 49.49 14 HIS A O 9
ATOM 4652 N N . PHE A 1 15 ? 14.158 1.399 7.002 1.00 49.53 15 PHE A N 9
ATOM 4653 C CA . PHE A 1 15 ? 15.075 0.957 8.046 1.00 50.07 15 PHE A CA 9
ATOM 4654 C C . PHE A 1 15 ? 16.121 2.022 8.348 1.00 50.51 15 PHE A C 9
ATOM 4655 O O . PHE A 1 15 ? 16.399 2.321 9.509 1.00 49.49 15 PHE A O 9
ATOM 4672 N N . PHE A 1 16 ? 16.697 2.594 7.296 1.00 49.53 16 PHE A N 9
ATOM 4673 C CA . PHE A 1 16 ? 17.663 3.675 7.445 1.00 50.07 16 PHE A CA 9
ATOM 4674 C C . PHE A 1 16 ? 17.084 4.823 8.261 1.00 50.51 16 PHE A C 9
ATOM 4675 O O . PHE A 1 16 ? 17.704 5.295 9.213 1.00 49.49 16 PHE A O 9
ATOM 4692 N N . LYS A 1 17 ? 15.892 5.269 7.882 1.00 49.53 17 LYS A N 9
ATOM 4693 C CA . LYS A 1 17 ? 15.233 6.375 8.567 1.00 50.07 17 LYS A CA 9
ATOM 4694 C C . LYS A 1 17 ? 14.951 6.030 10.024 1.00 50.51 17 LYS A C 9
ATOM 4695 O O . LYS A 1 17 ? 15.105 6.868 10.911 1.00 49.49 17 LYS A O 9
ATOM 4714 N N . ASN A 1 18 ? 14.537 4.791 10.263 1.00 49.53 18 ASN A N 9
ATOM 4715 C CA . ASN A 1 18 ? 14.226 4.334 11.613 1.00 50.07 18 ASN A CA 9
ATOM 4716 C C . ASN A 1 18 ? 15.466 4.347 12.497 1.00 50.51 18 ASN A C 9
ATOM 4717 O O . ASN A 1 18 ? 15.370 4.507 13.715 1.00 49.49 18 ASN A O 9
ATOM 4728 N N . ILE A 1 19 ? 16.630 4.178 11.879 1.00 49.53 19 ILE A N 9
ATOM 4729 C CA . ILE A 1 19 ? 17.893 4.183 12.608 1.00 50.07 19 ILE A CA 9
ATOM 4730 C C . ILE A 1 19 ? 18.332 5.603 12.940 1.00 50.51 19 ILE A C 9
ATOM 4731 O O . ILE A 1 19 ? 18.712 5.897 14.073 1.00 49.49 19 ILE A O 9
ATOM 4747 N N . VAL A 1 20 ? 18.278 6.482 11.944 1.00 49.53 20 VAL A N 9
ATOM 4748 C CA . VAL A 1 20 ? 18.891 7.800 12.051 1.00 50.07 20 VAL A CA 9
ATOM 4749 C C . VAL A 1 20 ? 17.909 8.821 12.613 1.00 50.51 20 VAL A C 9
ATOM 4750 O O . VAL A 1 20 ? 18.297 9.926 12.992 1.00 49.49 20 VAL A O 9
ATOM 4763 N N . THR A 1 21 ? 16.637 8.443 12.665 1.00 49.53 21 THR A N 9
ATOM 4764 C CA . THR A 1 21 ? 15.622 9.257 13.324 1.00 50.07 21 THR A CA 9
ATOM 4765 C C . THR A 1 21 ? 15.025 8.529 14.522 1.00 50.51 21 THR A C 9
ATOM 4766 O O . THR A 1 21 ? 15.207 7.322 14.680 1.00 49.49 21 THR A O 9
ATOM 4777 N N . PRO A 1 22 ? 14.312 9.271 15.363 1.00 49.71 22 PRO A N 9
ATOM 4778 C CA . PRO A 1 22 ? 13.543 8.674 16.448 1.00 50.02 22 PRO A CA 9
ATOM 4779 C C . PRO A 1 22 ? 12.637 7.563 15.934 1.00 50.51 22 PRO A C 9
ATOM 4780 O O . PRO A 1 22 ? 12.295 7.524 14.751 1.00 49.49 22 PRO A O 9
ATOM 4791 N N . ARG A 1 23 ? 12.248 6.661 16.829 1.00 49.53 23 ARG A N 9
ATOM 4792 C CA . ARG A 1 23 ? 11.522 5.459 16.439 1.00 50.07 23 ARG A CA 9
ATOM 4793 C C . ARG A 1 23 ? 10.341 5.796 15.539 1.00 50.51 23 ARG A C 9
ATOM 4794 O O . ARG A 1 23 ? 9.438 6.536 15.933 1.00 49.49 23 ARG A O 9
ATOM 4815 N N . THR A 1 24 ? 10.351 5.251 14.327 1.00 49.53 24 THR A N 9
ATOM 4816 C CA . THR A 1 24 ? 9.301 5.524 13.354 1.00 50.07 24 THR A CA 9
ATOM 4817 C C . THR A 1 24 ? 8.252 4.420 13.349 1.00 50.51 24 THR A C 9
ATOM 4818 O O . THR A 1 24 ? 8.523 3.291 13.759 1.00 49.49 24 THR A O 9
ATOM 4829 N N . PRO A 1 25 ? 7.054 4.751 12.882 1.00 49.71 25 PRO A N 9
ATOM 4830 C CA . PRO A 1 25 ? 5.982 3.770 12.757 1.00 50.02 25 PRO A CA 9
ATOM 4831 C C . PRO A 1 25 ? 6.287 2.758 11.660 1.00 50.51 25 PRO A C 9
ATOM 4832 O O . PRO A 1 25 ? 7.154 2.987 10.815 1.00 49.49 25 PRO A O 9
ATOM 4843 N N . PRO A 1 26 ? 5.571 1.639 11.678 1.00 49.71 26 PRO A N 9
ATOM 4844 C CA . PRO A 1 26 ? 5.813 0.559 10.728 1.00 50.02 26 PRO A CA 9
ATOM 4845 C C . PRO A 1 26 ? 5.335 0.937 9.332 1.00 50.51 26 PRO A C 9
ATOM 4846 O O . PRO A 1 26 ? 4.537 1.859 9.167 1.00 49.49 26 PRO A O 9
ATOM 4857 N N . PRO A 1 27 ? 5.827 0.218 8.329 1.00 49.71 27 PRO A N 9
ATOM 4858 C CA . PRO A 1 27 ? 5.441 0.467 6.945 1.00 50.02 27 PRO A CA 9
ATOM 4859 C C . PRO A 1 27 ? 4.021 -0.014 6.675 1.00 50.51 27 PRO A C 9
ATOM 4860 O O . PRO A 1 27 ? 3.398 -0.649 7.526 1.00 49.49 27 PRO A O 9
ATOM 4871 N N . SER A 1 28 ? 3.515 0.291 5.485 1.00 49.53 28 SER A N 9
ATOM 4872 C CA . SER A 1 28 ? 2.133 -0.019 5.139 1.00 50.07 28 SER A CA 9
ATOM 4873 C C . SER A 1 28 ? 1.968 -1.493 4.795 1.00 50.51 28 SER A C 9
ATOM 4874 O O . SER A 1 28 ? 2.950 -2.222 4.653 1.00 49.49 28 SER A O 9
ATOM 4882 N N . GLN A 1 29 ? 0.720 -1.929 4.666 1.00 49.53 29 GLN A N 9
ATOM 4883 C CA . GLN A 1 29 ? 0.423 -3.317 4.332 1.00 50.07 29 GLN A CA 9
ATOM 4884 C C . GLN A 1 29 ? 0.902 -3.660 2.928 1.00 50.51 29 GLN A C 9
ATOM 4885 O O . GLN A 1 29 ? 0.429 -3.092 1.943 1.00 49.49 29 GLN A O 9
ATOM 4899 N N . GLY A 1 30 ? 1.843 -4.595 2.840 1.00 49.53 30 GLY A N 9
ATOM 4900 C CA . GLY A 1 30 ? 2.356 -5.048 1.553 1.00 49.98 30 GLY A CA 9
ATOM 4901 C C . GLY A 1 30 ? 1.476 -6.142 0.963 1.00 50.51 30 GLY A C 9
ATOM 4902 O O . GLY A 1 30 ? 0.622 -5.876 0.117 1.00 49.49 30 GLY A O 9
ATOM 4906 N N . LYS A 1 31 ? 1.689 -7.373 1.414 1.00 49.53 31 LYS A N 9
ATOM 4907 C CA . LYS A 1 31 ? 2.687 -7.652 2.439 1.00 50.07 31 LYS A CA 9
ATOM 4908 C C . LYS A 1 31 ? 4.005 -8.096 1.819 1.00 50.51 31 LYS A C 9
ATOM 4909 O O . LYS A 1 31 ? 4.022 -8.744 0.773 1.00 49.49 31 LYS A O 9
ATOM 4928 N N . GLY A 1 32 ? 5.109 -7.744 2.471 1.00 49.53 32 GLY A N 9
ATOM 4929 C CA . GLY A 1 32 ? 6.434 -8.099 1.980 1.00 49.98 32 GLY A CA 9
ATOM 4930 C C . GLY A 1 32 ? 6.946 -9.371 2.643 1.00 50.51 32 GLY A C 9
ATOM 4931 O O . GLY A 1 32 ? 6.170 -10.143 3.207 1.00 49.49 32 GLY A O 9
ATOM 4935 N N . ARG A 1 33 ? 8.256 -9.583 2.572 1.00 49.53 33 ARG A N 9
ATOM 4936 C CA . ARG A 1 33 ? 8.875 -10.757 3.176 1.00 50.07 33 ARG A CA 9
ATOM 4937 C C . ARG A 1 33 ? 9.002 -10.599 4.686 1.00 50.51 33 ARG A C 9
ATOM 4938 O O . ARG A 1 33 ? 8.965 -11.580 5.428 1.00 49.49 33 ARG A O 9
ATOM 4959 N N . GLY A 1 34 ? 9.152 -9.357 5.134 1.00 49.53 34 GLY A N 9
ATOM 4960 C CA . GLY A 1 34 ? 9.303 -9.068 6.556 1.00 49.98 34 GLY A CA 9
ATOM 4961 C C . GLY A 1 34 ? 10.756 -9.207 6.993 1.00 50.51 34 GLY A C 9
ATOM 4962 O O . GLY A 1 34 ? 11.042 -9.413 8.173 1.00 49.49 34 GLY A O 9
ATOM 4966 N N . LEU A 1 35 ? 11.671 -9.095 6.036 1.00 49.53 35 LEU A N 9
ATOM 4967 C CA . LEU A 1 35 ? 13.094 -9.237 6.316 1.00 50.07 35 LEU A CA 9
ATOM 4968 C C . LEU A 1 35 ? 13.698 -7.917 6.781 1.00 50.51 35 LEU A C 9
ATOM 4969 O O . LEU A 1 35 ? 13.253 -6.843 6.376 1.00 49.49 35 LEU A O 9
ATOM 4985 N N . SER A 1 36 ? 14.713 -8.005 7.633 1.00 49.53 36 SER A N 9
ATOM 4986 C CA . SER A 1 36 ? 15.381 -6.818 8.154 1.00 50.07 36 SER A CA 9
ATOM 4987 C C . SER A 1 36 ? 16.771 -7.153 8.678 1.00 50.51 36 SER A C 9
ATOM 4988 O O . SER A 1 36 ? 17.491 -6.278 9.159 1.00 49.49 36 SER A O 9
ATOM 4996 N N . SER A 1 1 ? -4.319 0.012 -3.249 1.00 49.53 1 SER A N 10
ATOM 4997 C CA . SER A 1 1 ? -4.440 1.091 -4.221 1.00 50.07 1 SER A CA 10
ATOM 4998 C C . SER A 1 1 ? -3.930 2.408 -3.649 1.00 50.51 1 SER A C 10
ATOM 4999 O O . SER A 1 1 ? -3.271 3.184 -4.342 1.00 49.49 1 SER A O 10
ATOM 5007 N N . GLN A 1 2 ? -4.239 2.655 -2.380 1.00 49.53 2 GLN A N 10
ATOM 5008 C CA . GLN A 1 2 ? -3.825 3.885 -1.717 1.00 50.07 2 GLN A CA 10
ATOM 5009 C C . GLN A 1 2 ? -2.330 4.126 -1.884 1.00 50.51 2 GLN A C 10
ATOM 5010 O O . GLN A 1 2 ? -1.904 5.224 -2.238 1.00 49.49 2 GLN A O 10
ATOM 5024 N N . HIS A 1 3 ? -1.537 3.091 -1.626 1.00 49.53 3 HIS A N 10
ATOM 5025 C CA . HIS A 1 3 ? -0.093 3.168 -1.810 1.00 50.07 3 HIS A CA 10
ATOM 5026 C C . HIS A 1 3 ? 0.377 2.207 -2.895 1.00 50.51 3 HIS A C 10
ATOM 5027 O O . HIS A 1 3 ? 1.553 2.195 -3.259 1.00 49.49 3 HIS A O 10
ATOM 5041 N N . GLY A 1 4 ? -0.549 1.405 -3.408 1.00 49.53 4 GLY A N 10
ATOM 5042 C CA . GLY A 1 4 ? -0.244 0.479 -4.492 1.00 49.98 4 GLY A CA 10
ATOM 5043 C C . GLY A 1 4 ? -0.127 1.210 -5.824 1.00 50.51 4 GLY A C 10
ATOM 5044 O O . GLY A 1 4 ? 0.553 0.748 -6.740 1.00 49.49 4 GLY A O 10
ATOM 5048 N N . ARG A 1 5 ? -0.796 2.355 -5.925 1.00 49.53 5 ARG A N 10
ATOM 5049 C CA . ARG A 1 5 ? -0.737 3.171 -7.131 1.00 50.07 5 ARG A CA 10
ATOM 5050 C C . ARG A 1 5 ? 0.585 3.923 -7.224 1.00 50.51 5 ARG A C 10
ATOM 5051 O O . ARG A 1 5 ? 1.026 4.288 -8.314 1.00 49.49 5 ARG A O 10
ATOM 5072 N N . THR A 1 6 ? 1.214 4.150 -6.077 1.00 49.53 6 THR A N 10
ATOM 5073 C CA . THR A 1 6 ? 2.478 4.874 -6.025 1.00 50.07 6 THR A CA 10
ATOM 5074 C C . THR A 1 6 ? 3.657 3.941 -6.273 1.00 50.51 6 THR A C 10
ATOM 5075 O O . THR A 1 6 ? 3.503 2.720 -6.282 1.00 49.49 6 THR A O 10
ATOM 5086 N N . GLN A 1 7 ? 4.833 4.524 -6.476 1.00 49.53 7 GLN A N 10
ATOM 5087 C CA . GLN A 1 7 ? 6.032 3.749 -6.771 1.00 50.07 7 GLN A CA 10
ATOM 5088 C C . GLN A 1 7 ? 6.443 2.893 -5.580 1.00 50.51 7 GLN A C 10
ATOM 5089 O O . GLN A 1 7 ? 6.447 3.360 -4.440 1.00 49.49 7 GLN A O 10
ATOM 5103 N N . ASP A 1 8 ? 6.786 1.639 -5.850 1.00 49.53 8 ASP A N 10
ATOM 5104 C CA . ASP A 1 8 ? 7.260 0.734 -4.809 1.00 50.07 8 ASP A CA 10
ATOM 5105 C C . ASP A 1 8 ? 8.507 1.284 -4.127 1.00 50.51 8 ASP A C 10
ATOM 5106 O O . ASP A 1 8 ? 9.538 1.487 -4.767 1.00 49.49 8 ASP A O 10
ATOM 5115 N N . GLU A 1 9 ? 8.405 1.523 -2.824 1.00 49.53 9 GLU A N 10
ATOM 5116 C CA . GLU A 1 9 ? 9.540 1.999 -2.041 1.00 50.07 9 GLU A CA 10
ATOM 5117 C C . GLU A 1 9 ? 10.323 0.837 -1.444 1.00 50.51 9 GLU A C 10
ATOM 5118 O O . GLU A 1 9 ? 9.761 -0.220 -1.156 1.00 49.49 9 GLU A O 10
ATOM 5130 N N . ASN A 1 10 ? 11.623 1.039 -1.260 1.00 49.53 10 ASN A N 10
ATOM 5131 C CA . ASN A 1 10 ? 12.455 0.077 -0.548 1.00 50.07 10 ASN A CA 10
ATOM 5132 C C . ASN A 1 10 ? 12.302 0.227 0.960 1.00 50.51 10 ASN A C 10
ATOM 5133 O O . ASN A 1 10 ? 12.420 1.328 1.500 1.00 49.49 10 ASN A O 10
ATOM 5144 N N . PRO A 1 11 ? 12.038 -0.885 1.637 1.00 49.71 11 PRO A N 10
ATOM 5145 C CA . PRO A 1 11 ? 11.886 -0.882 3.088 1.00 50.02 11 PRO A CA 10
ATOM 5146 C C . PRO A 1 11 ? 13.208 -0.575 3.779 1.00 50.51 11 PRO A C 10
ATOM 5147 O O . PRO A 1 11 ? 13.231 -0.114 4.920 1.00 49.49 11 PRO A O 10
ATOM 5158 N N . VAL A 1 12 ? 14.309 -0.832 3.081 1.00 49.53 12 VAL A N 10
ATOM 5159 C CA . VAL A 1 12 ? 15.637 -0.561 3.617 1.00 50.07 12 VAL A CA 10
ATOM 5160 C C . VAL A 1 12 ? 15.856 0.933 3.819 1.00 50.51 12 VAL A C 10
ATOM 5161 O O . VAL A 1 12 ? 16.567 1.348 4.733 1.00 49.49 12 VAL A O 10
ATOM 5174 N N . VAL A 1 13 ? 15.239 1.737 2.961 1.00 49.53 13 VAL A N 10
ATOM 5175 C CA . VAL A 1 13 ? 15.290 3.188 3.097 1.00 50.07 13 VAL A CA 10
ATOM 5176 C C . VAL A 1 13 ? 14.588 3.646 4.370 1.00 50.51 13 VAL A C 10
ATOM 5177 O O . VAL A 1 13 ? 15.062 4.549 5.061 1.00 49.49 13 VAL A O 10
ATOM 5190 N N . HIS A 1 14 ? 13.457 3.020 4.675 1.00 49.53 14 HIS A N 10
ATOM 5191 C CA . HIS A 1 14 ? 12.708 3.335 5.885 1.00 50.07 14 HIS A CA 10
ATOM 5192 C C . HIS A 1 14 ? 13.372 2.733 7.116 1.00 50.51 14 HIS A C 10
ATOM 5193 O O . HIS A 1 14 ? 13.179 3.211 8.234 1.00 49.49 14 HIS A O 10
ATOM 5207 N N . PHE A 1 15 ? 14.154 1.680 6.904 1.00 49.53 15 PHE A N 10
ATOM 5208 C CA . PHE A 1 15 ? 14.986 1.118 7.963 1.00 50.07 15 PHE A CA 10
ATOM 5209 C C . PHE A 1 15 ? 16.136 2.052 8.315 1.00 50.51 15 PHE A C 10
ATOM 5210 O O . PHE A 1 15 ? 16.467 2.229 9.487 1.00 49.49 15 PHE A O 10
ATOM 5227 N N . PHE A 1 16 ? 16.741 2.649 7.293 1.00 49.53 16 PHE A N 10
ATOM 5228 C CA . PHE A 1 16 ? 17.713 3.717 7.497 1.00 50.07 16 PHE A CA 10
ATOM 5229 C C . PHE A 1 16 ? 17.110 4.868 8.290 1.00 50.51 16 PHE A C 10
ATOM 5230 O O . PHE A 1 16 ? 17.730 5.389 9.216 1.00 49.49 16 PHE A O 10
ATOM 5247 N N . LYS A 1 17 ? 15.895 5.261 7.922 1.00 49.53 17 LYS A N 10
ATOM 5248 C CA . LYS A 1 17 ? 15.164 6.284 8.661 1.00 50.07 17 LYS A CA 10
ATOM 5249 C C . LYS A 1 17 ? 14.922 5.856 10.102 1.00 50.51 17 LYS A C 10
ATOM 5250 O O . LYS A 1 17 ? 14.982 6.673 11.021 1.00 49.49 17 LYS A O 10
ATOM 5269 N N . ASN A 1 18 ? 14.647 4.570 10.293 1.00 49.53 18 ASN A N 10
ATOM 5270 C CA . ASN A 1 18 ? 14.445 4.020 11.628 1.00 50.07 18 ASN A CA 10
ATOM 5271 C C . ASN A 1 18 ? 15.721 4.098 12.456 1.00 50.51 18 ASN A C 10
ATOM 5272 O O . ASN A 1 18 ? 15.673 4.262 13.675 1.00 49.49 18 ASN A O 10
ATOM 5283 N N . ILE A 1 19 ? 16.863 3.980 11.786 1.00 49.53 19 ILE A N 10
ATOM 5284 C CA . ILE A 1 19 ? 18.156 4.048 12.456 1.00 50.07 19 ILE A CA 10
ATOM 5285 C C . ILE A 1 19 ? 18.474 5.472 12.895 1.00 50.51 19 ILE A C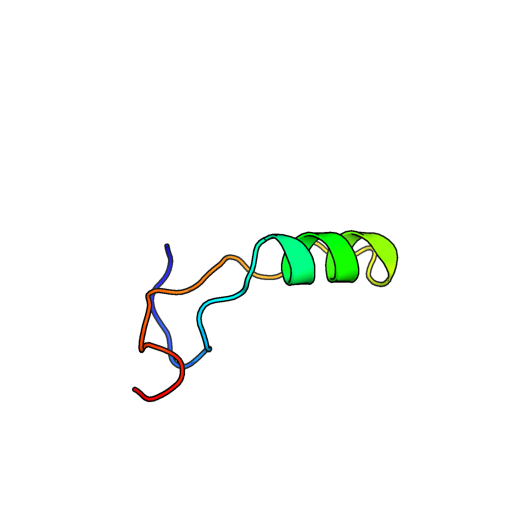 10
ATOM 5286 O O . ILE A 1 19 ? 18.903 5.702 14.026 1.00 49.49 19 ILE A O 10
ATOM 5302 N N . VAL A 1 20 ? 18.261 6.425 11.994 1.00 49.53 20 VAL A N 10
ATOM 5303 C CA . VAL A 1 20 ? 18.720 7.793 12.202 1.00 50.07 20 VAL A CA 10
ATOM 5304 C C . VAL A 1 20 ? 17.656 8.628 12.904 1.00 50.51 20 VAL A C 10
ATOM 5305 O O . VAL A 1 20 ? 17.949 9.695 13.445 1.00 49.49 20 VAL A O 10
ATOM 5318 N N . THR A 1 21 ? 16.421 8.138 12.892 1.00 49.53 21 THR A N 10
ATOM 5319 C CA . THR A 1 21 ? 15.316 8.827 13.547 1.00 50.07 21 THR A CA 10
ATOM 5320 C C . THR A 1 21 ? 14.654 7.938 14.591 1.00 50.51 21 THR A C 10
ATOM 5321 O O . THR A 1 21 ? 14.206 6.833 14.286 1.00 49.49 21 THR A O 10
ATOM 5332 N N . PRO A 1 22 ? 14.595 8.426 15.825 1.00 49.71 22 PRO A N 10
ATOM 5333 C CA . PRO A 1 22 ? 14.073 7.641 16.936 1.00 50.02 22 PRO A CA 10
ATOM 5334 C C . PRO A 1 22 ? 12.567 7.445 16.812 1.00 50.51 22 PRO A C 10
ATOM 5335 O O . PRO A 1 22 ? 12.017 6.457 17.300 1.00 49.49 22 PRO A O 10
ATOM 5346 N N . ARG A 1 23 ? 11.904 8.392 16.156 1.00 49.53 23 ARG A N 10
ATOM 5347 C CA . ARG A 1 23 ? 10.477 8.279 15.883 1.00 50.07 23 ARG A CA 10
ATOM 5348 C C . ARG A 1 23 ? 10.208 7.281 14.763 1.00 50.51 23 ARG A C 10
ATOM 5349 O O . ARG A 1 23 ? 10.897 7.279 13.743 1.00 49.49 23 ARG A O 10
ATOM 5370 N N . THR A 1 24 ? 9.202 6.436 14.960 1.00 49.53 24 THR A N 10
ATOM 5371 C CA . THR A 1 24 ? 8.884 5.388 13.998 1.00 50.07 24 THR A CA 10
ATOM 5372 C C . THR A 1 24 ? 8.570 5.974 12.627 1.00 50.51 24 THR A C 10
ATOM 5373 O O . THR A 1 24 ? 7.637 6.764 12.478 1.00 49.49 24 THR A O 10
ATOM 5384 N N . PRO A 1 25 ? 9.354 5.583 11.628 1.00 49.71 25 PRO A N 10
ATOM 5385 C CA . PRO A 1 25 ? 9.155 6.064 10.266 1.00 50.02 25 PRO A CA 10
ATOM 5386 C C . PRO A 1 25 ? 7.948 5.397 9.618 1.00 50.51 25 PRO A C 10
ATOM 5387 O O . PRO A 1 25 ? 7.510 4.331 10.049 1.00 49.49 25 PRO A O 10
ATOM 5398 N N . PRO A 1 26 ? 7.416 6.031 8.578 1.00 49.71 26 PRO A N 10
ATOM 5399 C CA . PRO A 1 26 ? 6.267 5.494 7.859 1.00 50.02 26 PRO A CA 10
ATOM 5400 C C . PRO A 1 26 ? 6.635 4.223 7.103 1.00 50.51 26 PRO A C 10
ATOM 5401 O O . PRO A 1 26 ? 7.798 4.008 6.762 1.00 49.49 26 PRO A O 10
ATOM 5412 N N . PRO A 1 27 ? 5.638 3.385 6.845 1.00 49.71 27 PRO A N 10
ATOM 5413 C CA . PRO A 1 27 ? 5.854 2.135 6.125 1.00 50.02 27 PRO A CA 10
ATOM 5414 C C . PRO A 1 27 ? 6.097 2.388 4.644 1.00 50.51 27 PRO A C 10
ATOM 5415 O O . PRO A 1 27 ? 5.677 3.410 4.101 1.00 49.49 27 PRO A O 10
ATOM 5426 N N . SER A 1 28 ? 6.777 1.450 3.992 1.00 49.53 28 SER A N 10
ATOM 5427 C CA . SER A 1 28 ? 7.054 1.557 2.565 1.00 50.07 28 SER A CA 10
ATOM 5428 C C . SER A 1 28 ? 5.766 1.542 1.752 1.00 50.51 28 SER A C 10
ATOM 5429 O O . SER A 1 28 ? 4.900 0.690 1.957 1.00 49.49 28 SER A O 10
ATOM 5437 N N . GLN A 1 29 ? 5.643 2.489 0.828 1.00 49.53 29 GLN A N 10
ATOM 5438 C CA . GLN A 1 29 ? 4.510 2.524 -0.089 1.00 50.07 29 GLN A CA 10
ATOM 5439 C C . GLN A 1 29 ? 4.634 1.447 -1.159 1.00 50.51 29 GLN A C 10
ATOM 5440 O O . GLN A 1 29 ? 5.722 1.193 -1.674 1.00 49.49 29 GLN A O 10
ATOM 5454 N N . GLY A 1 30 ? 3.512 0.815 -1.487 1.00 49.53 30 GLY A N 10
ATOM 5455 C CA . GLY A 1 30 ? 3.494 -0.239 -2.495 1.00 49.98 30 GLY A CA 10
ATOM 5456 C C . GLY A 1 30 ? 4.097 -1.529 -1.955 1.00 50.51 30 GLY A C 10
ATOM 5457 O O . GLY A 1 30 ? 3.995 -1.822 -0.764 1.00 49.49 30 GLY A O 10
ATOM 5461 N N . LYS A 1 31 ? 4.724 -2.298 -2.838 1.00 49.53 31 LYS A N 10
ATOM 5462 C CA . LYS A 1 31 ? 5.325 -3.571 -2.456 1.00 50.07 31 LYS A CA 10
ATOM 5463 C C . LYS A 1 31 ? 6.477 -3.366 -1.482 1.00 50.51 31 LYS A C 10
ATOM 5464 O O . LYS A 1 31 ? 7.327 -2.499 -1.684 1.00 49.49 31 LYS A O 10
ATOM 5483 N N . GLY A 1 32 ? 6.501 -4.170 -0.424 1.00 49.53 32 GLY A N 10
ATOM 5484 C CA . GLY A 1 32 ? 7.547 -4.074 0.588 1.00 49.98 32 GLY A CA 10
ATOM 5485 C C . GLY A 1 32 ? 7.078 -3.269 1.792 1.00 50.51 32 GLY A C 10
ATOM 5486 O O . GLY A 1 32 ? 7.888 -2.813 2.600 1.00 49.49 32 GLY A O 10
ATOM 5490 N N . ARG A 1 33 ? 5.766 -3.097 1.908 1.00 49.53 33 ARG A N 10
ATOM 5491 C CA . ARG A 1 33 ? 5.189 -2.300 2.983 1.00 50.07 33 ARG A CA 10
ATOM 5492 C C . ARG A 1 33 ? 5.519 -2.894 4.346 1.00 50.51 33 ARG A C 10
ATOM 5493 O O . ARG A 1 33 ? 5.416 -4.103 4.550 1.00 49.49 33 ARG A O 10
ATOM 5514 N N . GLY A 1 34 ? 5.918 -2.035 5.279 1.00 49.53 34 GLY A N 10
ATOM 5515 C CA . GLY A 1 34 ? 6.305 -2.478 6.613 1.00 49.98 34 GLY A CA 10
ATOM 5516 C C . GLY A 1 34 ? 5.088 -2.632 7.517 1.00 50.51 34 GLY A C 10
ATOM 5517 O O . GLY A 1 34 ? 3.951 -2.638 7.046 1.00 49.49 34 GLY A O 10
ATOM 5521 N N . LEU A 1 35 ? 5.334 -2.756 8.817 1.00 49.53 35 LEU A N 10
ATOM 5522 C CA . LEU A 1 35 ? 4.264 -2.980 9.781 1.00 50.07 35 LEU A CA 10
ATOM 5523 C C . LEU A 1 35 ? 3.952 -1.710 10.562 1.00 50.51 35 LEU A C 10
ATOM 5524 O O . LEU A 1 35 ? 3.105 -1.712 11.455 1.00 49.49 35 LEU A O 10
ATOM 5540 N N . SER A 1 36 ? 4.642 -0.627 10.221 1.00 49.53 36 SER A N 10
ATOM 5541 C CA . SER A 1 36 ? 4.438 0.652 10.889 1.00 50.07 36 SER A CA 10
ATOM 5542 C C . SER A 1 36 ? 2.996 1.123 10.752 1.00 50.51 36 SER A C 10
ATOM 5543 O O . SER A 1 36 ? 2.630 2.187 11.253 1.00 49.49 36 SER A O 10
#

Organism: Mus musculus (NCBI:txid10090)

Radius of gyration: 10.04 Å; Cα contacts (8 Å, |Δi|>4): 51; chains: 1; bounding box: 20×14×27 Å

GO terms:
  GO:0033269 internode region of axon (C, IDA)
  GO:0043025 neuronal cell body (C, IDA)
  GO:0043209 myelin sheath (C, IDA)
  GO:0043218 compact myelin (C, IDA)
  GO:0071944 cell periphery (C, IDA)
  GO:0042552 myelination (P, IDA)
  GO:0009636 response to toxic substance (P, IDA)
  GO:0061024 membrane organization (P, IDA)
  GO:0007605 sensory perception of sound (P, IMP)
  GO:0002020 protease binding (F, IPI)
  GO:0032991 protein-containing complex (C, IDA)
  GO:0005516 calmodulin binding (F, IPI)
  GO:0043209 myelin sheath (C, HDA)
  GO:0008289 lipid binding (F, EXP)
  GO:0017124 SH3 domain binding (F, EXP)